Protein AF-A0A954T7P9-F1 (afdb_monomer_lite)

Structure (mmCIF, N/CA/C/O backbone):
data_AF-A0A954T7P9-F1
#
_entry.id   AF-A0A954T7P9-F1
#
loop_
_atom_site.group_PDB
_atom_site.id
_atom_site.type_symbol
_atom_site.label_atom_id
_atom_site.label_alt_id
_atom_site.label_comp_id
_atom_site.label_asym_id
_atom_site.label_entity_id
_atom_site.label_seq_id
_atom_site.pdbx_PDB_ins_code
_atom_site.Cartn_x
_atom_site.Cartn_y
_atom_site.Cartn_z
_atom_site.occupancy
_atom_site.B_iso_or_equiv
_atom_site.auth_seq_id
_atom_site.auth_comp_id
_atom_site.auth_asym_id
_atom_site.auth_atom_id
_atom_site.pdbx_PDB_model_num
ATOM 1 N N . LEU A 1 1 ? 18.848 15.214 11.744 1.00 32.91 1 LEU A N 1
ATOM 2 C CA . LEU A 1 1 ? 17.758 14.962 12.709 1.00 32.91 1 LEU A CA 1
ATOM 3 C C . LEU A 1 1 ? 16.473 14.927 11.899 1.00 32.91 1 LEU A C 1
ATOM 5 O O . LEU A 1 1 ? 16.157 15.923 11.266 1.00 32.91 1 LEU A O 1
ATOM 9 N N . TRP A 1 2 ? 15.849 13.755 11.769 1.00 40.34 2 TRP A N 1
ATOM 10 C CA . TRP A 1 2 ? 14.540 13.625 11.122 1.00 40.34 2 TRP A CA 1
ATOM 11 C C . TRP A 1 2 ? 13.530 14.375 11.993 1.00 40.34 2 TRP A C 1
ATOM 13 O O . TRP A 1 2 ? 13.476 14.144 13.196 1.00 40.34 2 TRP A O 1
ATOM 23 N N . ASN A 1 3 ? 12.816 15.336 11.417 1.00 48.91 3 ASN A N 1
ATOM 24 C CA . ASN A 1 3 ? 12.198 16.444 12.150 1.00 48.91 3 ASN A CA 1
ATOM 25 C C . ASN A 1 3 ? 10.875 16.104 12.871 1.00 48.91 3 ASN A C 1
ATOM 27 O O . ASN A 1 3 ? 10.032 16.981 12.966 1.00 48.91 3 ASN A O 1
ATOM 31 N N . ASN A 1 4 ? 10.686 14.873 13.375 1.00 55.56 4 ASN A N 1
ATOM 32 C CA . ASN A 1 4 ? 9.497 14.451 14.146 1.00 55.56 4 ASN A CA 1
ATOM 33 C C . ASN A 1 4 ? 8.174 15.034 13.608 1.00 55.56 4 ASN A C 1
ATOM 35 O O . ASN A 1 4 ? 7.356 15.546 14.366 1.00 55.56 4 ASN A O 1
ATOM 39 N N . ASP A 1 5 ? 8.002 14.990 12.289 1.00 64.31 5 ASP A N 1
ATOM 40 C CA . ASP A 1 5 ? 6.870 15.598 11.601 1.00 64.31 5 ASP A CA 1
ATOM 41 C C . ASP A 1 5 ? 6.035 14.482 10.947 1.00 64.31 5 ASP A C 1
ATOM 43 O O . ASP A 1 5 ? 6.608 13.571 10.329 1.00 64.31 5 ASP A O 1
ATOM 47 N N . PRO A 1 6 ? 4.696 14.515 11.084 1.00 56.84 6 PRO A N 1
ATOM 48 C CA . PRO A 1 6 ? 3.811 13.476 10.563 1.00 56.84 6 PRO A CA 1
ATOM 49 C C . PRO A 1 6 ? 3.892 13.315 9.036 1.00 56.84 6 PRO A C 1
ATOM 51 O O . PRO A 1 6 ? 3.616 12.227 8.533 1.00 56.84 6 PRO A O 1
ATOM 54 N N . SER A 1 7 ? 4.350 14.327 8.290 1.00 60.06 7 SER A N 1
ATOM 55 C CA . SER A 1 7 ? 4.608 14.241 6.842 1.00 60.06 7 SER A CA 1
ATOM 56 C C . SER A 1 7 ? 5.691 13.225 6.463 1.00 60.06 7 SER A C 1
ATOM 58 O O . SER A 1 7 ? 5.780 12.817 5.302 1.00 60.06 7 SER A O 1
ATOM 60 N N . TYR A 1 8 ? 6.503 12.775 7.425 1.00 59.78 8 TYR A N 1
ATOM 61 C CA . TYR A 1 8 ? 7.492 11.719 7.210 1.00 59.78 8 TYR A CA 1
ATOM 62 C C . TYR A 1 8 ? 6.948 10.305 7.445 1.00 59.78 8 TYR A C 1
ATOM 64 O O . TYR A 1 8 ? 7.696 9.351 7.227 1.00 59.78 8 TYR A O 1
ATOM 72 N N . CYS A 1 9 ? 5.680 10.141 7.839 1.00 55.53 9 CYS A N 1
ATOM 73 C CA . CYS A 1 9 ? 5.059 8.823 7.944 1.00 55.53 9 CYS A CA 1
ATOM 74 C C . CYS A 1 9 ? 4.892 8.206 6.549 1.00 55.53 9 CYS A C 1
ATOM 76 O O . CYS A 1 9 ? 4.244 8.779 5.674 1.00 55.53 9 CYS A O 1
ATOM 78 N N . ARG A 1 10 ? 5.490 7.033 6.324 1.00 60.03 10 ARG A N 1
ATOM 79 C CA . ARG A 1 10 ? 5.444 6.307 5.044 1.00 60.03 10 ARG A CA 1
ATOM 80 C C . ARG A 1 10 ? 5.078 4.845 5.294 1.00 60.03 10 ARG A C 1
ATOM 82 O O . ARG A 1 10 ? 5.488 4.274 6.298 1.00 60.03 10 ARG A O 1
ATOM 89 N N . SER A 1 11 ? 4.350 4.205 4.379 1.00 50.66 11 SER A N 1
ATOM 90 C CA . SER A 1 11 ? 4.061 2.755 4.456 1.00 50.66 11 SER A CA 1
ATOM 91 C C . SER A 1 11 ? 5.131 1.858 3.839 1.00 50.66 11 SER A C 1
ATOM 93 O O . SER A 1 11 ? 5.010 0.635 3.873 1.00 50.66 11 SER A O 1
ATOM 95 N N . SER A 1 12 ? 6.187 2.439 3.274 1.00 49.91 12 SER A N 1
ATOM 96 C CA . SER A 1 12 ? 7.271 1.690 2.651 1.00 49.91 12 SER A CA 1
ATOM 97 C C . SER A 1 12 ? 8.619 2.257 3.077 1.00 49.91 12 SER A C 1
ATOM 99 O O . SER A 1 12 ? 8.988 3.372 2.704 1.00 49.91 12 SER A O 1
ATOM 101 N N . GLY A 1 13 ? 9.363 1.469 3.845 1.00 48.38 13 GLY A N 1
ATOM 102 C CA . GLY A 1 13 ? 10.754 1.730 4.177 1.00 48.38 13 GLY A CA 1
ATOM 103 C C . GLY A 1 13 ? 11.468 0.404 4.373 1.00 48.38 13 GLY A C 1
ATOM 104 O O . GLY A 1 13 ? 11.056 -0.401 5.204 1.00 48.38 13 GLY A O 1
ATOM 105 N N . ARG A 1 14 ? 12.544 0.165 3.621 1.00 45.88 14 ARG A N 1
ATOM 106 C CA . ARG A 1 14 ? 13.432 -0.984 3.833 1.00 45.88 14 ARG A CA 1
ATOM 107 C C . ARG A 1 14 ? 14.417 -0.655 4.954 1.00 45.88 14 ARG A C 1
ATOM 109 O O . ARG A 1 14 ? 15.625 -0.687 4.769 1.00 45.88 14 ARG A O 1
ATOM 116 N N . ASN A 1 15 ? 13.901 -0.266 6.116 1.00 48.41 15 ASN A N 1
ATOM 117 C CA . ASN A 1 15 ? 14.750 -0.143 7.286 1.00 48.41 15 ASN A CA 1
ATOM 118 C C . ASN A 1 15 ? 14.902 -1.530 7.901 1.00 48.41 15 ASN A C 1
ATOM 120 O O . ASN A 1 15 ? 13.911 -2.211 8.156 1.00 48.41 15 ASN A O 1
ATOM 124 N N . ALA A 1 16 ? 16.144 -1.925 8.175 1.00 43.66 16 ALA A N 1
ATOM 125 C CA . ALA A 1 16 ? 16.463 -3.033 9.067 1.00 43.66 16 ALA A CA 1
ATOM 126 C C . ALA A 1 16 ? 16.122 -2.641 10.516 1.00 43.66 16 ALA A C 1
ATOM 128 O O . ALA A 1 16 ? 16.985 -2.622 11.390 1.00 43.66 16 ALA A O 1
ATOM 129 N N . VAL A 1 17 ? 14.877 -2.235 10.763 1.00 53.84 17 VAL A N 1
ATOM 130 C CA . VAL A 1 17 ? 14.365 -2.177 12.122 1.00 53.84 17 VAL A CA 1
ATOM 131 C C . VAL A 1 17 ? 13.985 -3.598 12.486 1.00 53.84 17 VAL A C 1
ATOM 133 O O . VAL A 1 17 ? 13.311 -4.284 11.718 1.00 53.84 17 VAL A O 1
ATOM 136 N N . ASP A 1 18 ? 14.468 -4.044 13.638 1.00 60.09 18 ASP A N 1
ATOM 137 C CA . ASP A 1 18 ? 14.022 -5.280 14.262 1.00 60.09 18 ASP A CA 1
ATOM 138 C C . ASP A 1 18 ? 12.488 -5.357 14.196 1.00 60.09 18 ASP A C 1
ATOM 140 O O . ASP A 1 18 ? 11.799 -4.384 14.498 1.00 60.09 18 ASP A O 1
ATOM 144 N N . THR A 1 19 ? 11.953 -6.511 13.798 1.00 61.97 19 THR A N 1
ATOM 145 C CA . THR A 1 19 ? 10.509 -6.788 13.744 1.00 61.97 19 THR A CA 1
ATOM 146 C C . THR A 1 19 ? 9.777 -6.511 15.066 1.00 61.97 19 THR A C 1
ATOM 148 O O . THR A 1 19 ? 8.556 -6.347 15.062 1.00 61.97 19 THR A O 1
ATOM 151 N N . ALA A 1 20 ? 10.512 -6.426 16.184 1.00 66.31 20 ALA A N 1
ATOM 152 C CA . ALA A 1 20 ? 10.013 -6.045 17.504 1.00 66.31 20 ALA A CA 1
ATOM 153 C C . ALA A 1 20 ? 10.073 -4.530 17.812 1.00 66.31 20 ALA A C 1
ATOM 155 O O . ALA A 1 20 ? 9.674 -4.106 18.898 1.00 66.31 20 ALA A O 1
ATOM 156 N N . SER A 1 21 ? 10.559 -3.693 16.893 1.00 68.12 21 SER A N 1
ATOM 157 C CA . SER A 1 21 ? 10.694 -2.247 17.098 1.00 68.12 21 SER A CA 1
ATOM 158 C C . SER A 1 21 ? 9.459 -1.477 16.639 1.00 68.12 21 SER A C 1
ATOM 160 O O . SER A 1 21 ? 8.982 -1.639 15.518 1.00 68.12 21 SER A O 1
ATOM 162 N N . ARG A 1 22 ? 8.982 -0.559 17.488 1.00 73.56 22 ARG A N 1
ATOM 163 C CA . ARG A 1 22 ? 7.975 0.444 17.116 1.00 73.56 22 ARG A CA 1
ATOM 164 C C . ARG A 1 22 ? 8.671 1.692 16.598 1.00 73.56 22 ARG A C 1
ATOM 166 O O . ARG A 1 22 ? 9.407 2.339 17.340 1.00 73.56 22 ARG A O 1
ATOM 173 N N . THR A 1 23 ? 8.419 2.048 15.344 1.00 73.12 23 THR A N 1
ATOM 174 C CA . THR A 1 23 ? 8.931 3.293 14.757 1.00 73.12 23 THR A CA 1
ATOM 175 C C . THR A 1 23 ? 7.806 4.262 14.470 1.00 73.12 23 THR A C 1
ATOM 177 O O . THR A 1 23 ? 6.789 3.866 13.906 1.00 73.12 23 THR A O 1
ATOM 180 N N . ILE A 1 24 ? 8.041 5.540 14.755 1.00 76.25 24 ILE A N 1
ATOM 181 C CA . ILE A 1 24 ? 7.020 6.586 14.623 1.00 76.25 24 ILE A CA 1
ATOM 182 C C . ILE A 1 24 ? 6.859 7.142 13.199 1.00 76.25 24 ILE A C 1
ATOM 184 O O . ILE A 1 24 ? 6.188 8.143 12.987 1.00 76.25 24 ILE A O 1
ATOM 188 N N . TYR A 1 25 ? 7.528 6.526 12.221 1.00 72.56 25 TYR A N 1
ATOM 189 C CA . TYR A 1 25 ? 7.573 6.988 10.828 1.00 72.56 25 TYR A CA 1
ATOM 190 C C . TYR A 1 25 ? 7.099 5.917 9.836 1.00 72.56 25 TYR A C 1
ATOM 192 O O . TYR A 1 25 ? 7.095 6.162 8.630 1.00 72.56 25 TYR A O 1
ATOM 200 N N . ILE A 1 26 ? 6.755 4.718 10.321 1.00 74.62 26 ILE A N 1
ATOM 201 C CA . ILE A 1 26 ? 6.324 3.600 9.478 1.00 74.62 26 ILE A CA 1
ATOM 202 C C . ILE A 1 26 ? 4.874 3.276 9.810 1.00 74.62 26 ILE A C 1
ATOM 204 O O . ILE A 1 26 ? 4.559 2.929 10.949 1.00 74.62 26 ILE A O 1
ATOM 208 N N . GLY A 1 27 ? 4.018 3.392 8.799 1.00 82.25 27 GLY A N 1
ATOM 209 C CA . GLY A 1 27 ? 2.639 2.920 8.847 1.00 82.25 27 GLY A CA 1
ATOM 210 C C . GLY A 1 27 ? 2.451 1.613 8.087 1.00 82.25 27 GLY A C 1
ATOM 211 O O . GLY A 1 27 ? 3.400 1.040 7.553 1.00 82.25 27 GLY A O 1
ATOM 212 N N . ILE A 1 28 ? 1.206 1.147 8.009 1.00 89.31 28 ILE A N 1
ATOM 213 C CA . ILE A 1 28 ? 0.859 -0.100 7.318 1.00 89.31 28 ILE A CA 1
ATOM 214 C C . ILE A 1 28 ? -0.109 0.155 6.162 1.00 89.31 28 ILE A C 1
ATOM 216 O O . ILE A 1 28 ? -0.920 1.082 6.193 1.00 89.31 28 ILE A O 1
ATOM 220 N N . ARG A 1 29 ? -0.036 -0.693 5.136 1.00 91.12 29 ARG A N 1
ATOM 221 C CA . ARG A 1 29 ? -0.975 -0.724 4.011 1.00 91.12 29 ARG A CA 1
ATOM 222 C C . ARG A 1 29 ? -1.386 -2.170 3.766 1.00 91.12 29 ARG A C 1
ATOM 224 O O . ARG A 1 29 ? -0.545 -3.063 3.785 1.00 91.12 29 ARG A O 1
ATOM 231 N N . VAL A 1 30 ? -2.681 -2.394 3.573 1.00 92.19 30 VAL A N 1
ATOM 232 C CA . VAL A 1 30 ? -3.248 -3.743 3.470 1.00 92.19 30 VAL A CA 1
ATOM 233 C C . VAL A 1 30 ? -3.306 -4.188 2.017 1.00 92.19 30 VAL A C 1
ATOM 235 O O . VAL A 1 30 ? -3.656 -3.405 1.133 1.00 92.19 30 VAL A O 1
ATOM 238 N N . VAL A 1 31 ? -2.995 -5.462 1.796 1.00 93.12 31 VAL A N 1
ATOM 239 C CA . VAL A 1 31 ? -3.241 -6.169 0.542 1.00 93.12 31 VAL A CA 1
ATOM 240 C C . VAL A 1 31 ? -4.320 -7.217 0.793 1.00 93.12 31 VAL A C 1
ATOM 242 O O . VAL A 1 31 ? -4.246 -7.942 1.781 1.00 93.12 31 VAL A O 1
ATOM 245 N N . LEU A 1 32 ? -5.309 -7.291 -0.094 1.00 91.75 32 LEU A N 1
ATOM 246 C CA . LEU A 1 32 ? -6.319 -8.343 -0.124 1.00 91.75 32 LEU A CA 1
ATOM 247 C C . LEU A 1 32 ? -6.128 -9.191 -1.377 1.00 91.75 32 LEU A C 1
ATOM 249 O O . LEU A 1 32 ? -5.852 -8.676 -2.465 1.00 91.75 32 LEU A O 1
ATOM 253 N N . GLU A 1 33 ? -6.327 -10.495 -1.237 1.00 91.25 33 GLU A N 1
ATOM 254 C CA . GLU A 1 33 ? -6.449 -11.370 -2.394 1.00 91.25 33 GLU A CA 1
ATOM 255 C C . GLU A 1 33 ? -7.745 -11.067 -3.149 1.00 91.25 33 GLU A C 1
ATOM 257 O O . GLU A 1 33 ? -8.784 -10.763 -2.558 1.00 91.25 33 GLU A O 1
ATOM 262 N N . THR A 1 34 ? -7.701 -11.183 -4.475 1.00 87.44 34 THR A N 1
ATOM 263 C CA . THR A 1 34 ? -8.886 -10.959 -5.315 1.00 87.44 34 THR A CA 1
ATOM 264 C C . THR A 1 34 ? -10.033 -11.912 -4.955 1.00 87.44 34 THR A C 1
ATOM 266 O O . THR A 1 34 ? -11.196 -11.520 -5.021 1.00 87.44 34 THR A O 1
ATOM 269 N N . GLU A 1 35 ? -9.731 -13.140 -4.527 1.00 85.94 35 GLU A N 1
ATOM 270 C CA . GLU A 1 35 ? -10.751 -14.114 -4.120 1.00 85.94 35 GLU A CA 1
ATOM 271 C C . GLU A 1 35 ? -11.488 -13.698 -2.839 1.00 85.94 35 GLU A C 1
ATOM 273 O O . GLU A 1 35 ? -12.706 -13.842 -2.782 1.00 85.94 35 GLU A O 1
ATOM 278 N N . ALA A 1 36 ? -10.802 -13.077 -1.871 1.00 84.00 36 ALA A N 1
ATOM 279 C CA . ALA A 1 36 ? -11.448 -12.530 -0.674 1.00 84.00 36 ALA A CA 1
ATOM 280 C C . ALA A 1 36 ? -12.452 -11.418 -1.030 1.00 84.00 36 ALA A C 1
ATOM 282 O O . ALA A 1 36 ? -13.536 -11.329 -0.454 1.00 84.00 36 ALA A O 1
ATOM 283 N N . VAL A 1 37 ? -12.134 -10.596 -2.039 1.00 84.00 37 VAL A N 1
ATOM 284 C CA . VAL A 1 37 ? -13.068 -9.581 -2.555 1.00 84.00 37 VAL A CA 1
ATOM 285 C C . VAL A 1 37 ? -14.262 -10.234 -3.255 1.00 84.00 37 VAL A C 1
ATOM 287 O O . VAL A 1 37 ? -15.398 -9.823 -3.028 1.00 84.00 37 VAL A O 1
ATOM 290 N N . LYS A 1 38 ? -14.051 -11.280 -4.061 1.00 85.69 38 LYS A N 1
ATOM 291 C CA . LYS A 1 38 ? -15.155 -12.018 -4.705 1.00 85.69 38 LYS A CA 1
ATOM 292 C C . LYS A 1 38 ? -16.091 -12.668 -3.690 1.00 85.69 38 LYS A C 1
ATOM 294 O O . LYS A 1 38 ? -17.310 -12.579 -3.849 1.00 85.69 38 LYS A O 1
ATOM 299 N N . GLU A 1 39 ? -15.533 -13.279 -2.645 1.00 85.56 39 GLU A N 1
ATOM 300 C CA . GLU A 1 39 ? -16.295 -13.876 -1.548 1.00 85.56 39 GLU A CA 1
ATOM 301 C C . GLU A 1 39 ? -17.133 -12.821 -0.818 1.00 85.56 39 GLU A C 1
ATOM 303 O O . GLU A 1 39 ? -18.344 -12.999 -0.659 1.00 85.56 39 GLU A O 1
ATOM 308 N N . ALA A 1 40 ? -16.533 -11.677 -0.474 1.00 80.31 40 ALA A N 1
ATOM 309 C CA . ALA A 1 40 ? -17.240 -10.565 0.159 1.00 80.31 40 ALA A CA 1
ATOM 310 C C . ALA A 1 40 ? -18.386 -10.016 -0.712 1.00 80.31 40 ALA A C 1
ATOM 312 O O . ALA A 1 40 ? -19.441 -9.634 -0.201 1.00 80.31 40 ALA A O 1
ATOM 313 N N . LEU A 1 41 ? -18.217 -10.026 -2.038 1.00 82.56 41 LEU A N 1
ATOM 314 C CA . LEU A 1 41 ? -19.246 -9.623 -2.997 1.00 82.56 41 LEU A CA 1
ATOM 315 C C . LEU A 1 41 ? -20.296 -10.717 -3.268 1.00 82.56 41 LEU A C 1
ATOM 317 O O . LEU A 1 41 ? -21.236 -10.474 -4.027 1.00 82.56 41 LEU A O 1
ATOM 321 N N . LYS A 1 42 ? -20.169 -11.906 -2.656 1.00 78.44 42 LYS A N 1
ATOM 322 C CA . LYS A 1 42 ? -20.997 -13.100 -2.922 1.00 78.44 42 LYS A CA 1
ATOM 323 C C . LYS A 1 42 ? -21.038 -13.472 -4.410 1.00 78.44 42 LYS A C 1
ATOM 325 O O . LYS A 1 42 ? -22.046 -13.978 -4.907 1.00 78.44 42 LYS A O 1
ATOM 330 N N . GLN A 1 43 ? -19.964 -13.179 -5.136 1.00 63.22 43 GLN A N 1
ATOM 331 C CA . GLN A 1 43 ? -19.855 -13.460 -6.562 1.00 63.22 43 GLN A CA 1
ATOM 332 C C . GLN A 1 43 ? -19.340 -14.887 -6.787 1.00 63.22 43 GLN A C 1
ATOM 334 O O . GLN A 1 43 ? -18.646 -15.457 -5.947 1.00 63.22 43 GLN A O 1
ATOM 339 N N . GLN A 1 44 ? -19.719 -15.497 -7.914 1.00 51.00 44 GLN A N 1
ATOM 340 C CA . GLN A 1 44 ? -19.314 -16.867 -8.231 1.00 51.00 44 GLN A CA 1
ATOM 341 C C . GLN A 1 44 ? -17.807 -16.962 -8.496 1.00 51.00 44 GLN A C 1
ATOM 343 O O . GLN A 1 44 ? -17.197 -16.057 -9.066 1.00 51.00 44 GLN A O 1
ATOM 348 N N . LYS A 1 45 ? -17.240 -18.107 -8.099 1.00 46.84 45 LYS A N 1
ATOM 349 C CA . LYS A 1 45 ? -15.855 -18.518 -8.347 1.00 46.84 45 LYS A CA 1
ATOM 350 C C . LYS A 1 45 ? -15.498 -18.314 -9.830 1.00 46.84 45 LYS A C 1
ATOM 352 O O . LYS A 1 45 ? -16.277 -18.749 -10.682 1.00 46.84 45 LYS A O 1
ATOM 357 N N . PRO A 1 46 ? -14.355 -17.685 -10.162 1.00 52.31 46 PRO A N 1
ATOM 358 C CA . PRO A 1 46 ? -13.934 -17.554 -11.552 1.00 52.31 46 PRO A CA 1
ATOM 359 C C . PRO A 1 46 ? -13.775 -18.945 -12.192 1.00 52.31 46 PRO A C 1
ATOM 361 O O . PRO A 1 46 ? -13.459 -19.912 -11.485 1.00 52.31 46 PRO A O 1
ATOM 364 N N . PRO A 1 47 ? -13.989 -19.068 -13.513 1.00 48.28 47 PRO A N 1
ATOM 365 C CA . PRO A 1 47 ? -13.750 -20.322 -14.214 1.00 48.28 47 PRO A CA 1
ATOM 366 C C . PRO A 1 47 ? -12.310 -20.793 -13.973 1.00 48.28 47 PRO A C 1
ATOM 368 O O . PRO A 1 47 ? -11.378 -19.989 -13.908 1.00 48.28 47 PRO A O 1
ATOM 371 N N . ALA A 1 48 ? -12.146 -22.105 -13.786 1.00 47.91 48 ALA A N 1
ATOM 372 C CA . ALA A 1 48 ? -10.834 -22.722 -13.626 1.00 47.91 48 ALA A CA 1
ATOM 373 C C . ALA A 1 48 ? -9.947 -22.396 -14.844 1.00 47.91 48 ALA A C 1
ATOM 375 O O . ALA A 1 48 ? -10.472 -22.351 -15.959 1.00 47.91 48 ALA A O 1
ATOM 376 N N . PRO A 1 49 ? -8.633 -22.172 -14.659 1.00 51.75 49 PRO A N 1
ATOM 377 C CA . PRO A 1 49 ? -7.750 -21.867 -15.775 1.00 51.75 49 PRO A CA 1
ATOM 378 C C . PRO A 1 49 ? -7.739 -23.029 -16.778 1.00 51.75 49 PRO A C 1
ATOM 380 O O . PRO A 1 49 ? -7.444 -24.170 -16.419 1.00 51.75 49 PRO A O 1
ATOM 383 N N . ASP A 1 50 ? -8.091 -22.719 -18.027 1.00 51.56 50 ASP A N 1
ATOM 384 C CA . ASP A 1 50 ? -7.979 -23.625 -19.169 1.00 51.56 50 ASP A CA 1
ATOM 385 C 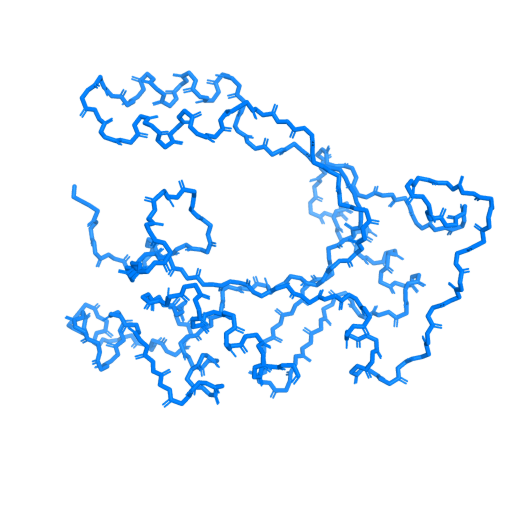C . ASP A 1 50 ? -6.499 -23.779 -19.566 1.00 51.56 50 ASP A C 1
ATOM 387 O O . ASP A 1 50 ? -5.717 -22.827 -19.559 1.00 51.56 50 ASP A O 1
ATOM 391 N N . ILE A 1 51 ? -6.110 -25.008 -19.891 1.00 47.62 51 ILE A N 1
ATOM 392 C CA . ILE A 1 51 ? -4.733 -25.516 -19.998 1.00 47.62 51 ILE A CA 1
ATOM 393 C C . ILE A 1 51 ? -4.029 -25.173 -21.319 1.00 47.62 51 ILE A C 1
ATOM 395 O O . ILE A 1 51 ? -2.925 -25.650 -21.575 1.00 47.62 51 ILE A O 1
ATOM 399 N N . ASN A 1 52 ? -4.592 -24.268 -22.118 1.00 54.03 52 ASN A N 1
ATOM 400 C CA . ASN A 1 52 ? -3.830 -23.549 -23.139 1.00 54.03 52 ASN A CA 1
ATOM 401 C C . ASN A 1 52 ? -3.236 -22.282 -22.509 1.00 54.03 52 ASN A C 1
ATOM 403 O O . ASN A 1 52 ? -3.738 -21.173 -22.680 1.00 54.03 52 ASN A O 1
ATOM 407 N N . SER A 1 53 ? -2.182 -22.481 -21.713 1.00 53.69 53 SER A N 1
ATOM 408 C CA . SER A 1 53 ? -1.554 -21.437 -20.903 1.00 53.69 53 SER A CA 1
ATOM 409 C C . SER A 1 53 ? -0.982 -20.306 -21.761 1.00 53.69 53 SER A C 1
ATOM 411 O O . SER A 1 53 ? -0.115 -20.544 -22.606 1.00 53.69 53 SER A O 1
ATOM 413 N N . SER A 1 54 ? -1.399 -19.074 -21.479 1.00 72.94 54 SER A N 1
ATOM 414 C CA . SER A 1 54 ? -0.678 -17.860 -21.865 1.00 72.94 54 SER A CA 1
ATOM 415 C C . SER A 1 54 ? 0.102 -17.308 -20.654 1.00 72.94 54 SER A C 1
ATOM 417 O O . SER A 1 54 ? 0.417 -18.064 -19.730 1.00 72.94 54 SER A O 1
ATOM 419 N N . TRP A 1 55 ? 0.492 -16.027 -20.676 1.00 78.44 55 TRP A N 1
ATOM 420 C CA . TRP A 1 55 ? 1.394 -15.368 -19.715 1.00 78.44 55 TRP A CA 1
ATOM 421 C C . TRP A 1 55 ? 1.167 -15.832 -18.254 1.00 78.44 55 TRP A C 1
ATOM 423 O O . TRP A 1 55 ? 0.107 -15.623 -17.671 1.00 78.44 55 TRP A O 1
ATOM 433 N N . HIS A 1 56 ? 2.162 -16.527 -17.685 1.00 82.50 56 HIS A N 1
ATOM 434 C CA . HIS A 1 56 ? 2.177 -17.084 -16.319 1.00 82.50 56 HIS A CA 1
ATOM 435 C C . HIS A 1 56 ? 0.942 -17.903 -15.876 1.00 82.50 56 HIS A C 1
ATOM 437 O O . HIS A 1 56 ? 0.594 -17.907 -14.697 1.00 82.50 56 HIS A O 1
ATOM 443 N N . GLY A 1 57 ? 0.319 -18.653 -16.793 1.00 80.88 57 GLY A N 1
ATOM 444 C CA . GLY A 1 57 ? -0.776 -19.578 -16.469 1.00 80.88 57 GLY A CA 1
ATOM 445 C C . GLY A 1 57 ? -2.176 -18.970 -16.567 1.00 80.88 57 GLY A C 1
ATOM 446 O O . GLY A 1 57 ? -3.148 -19.639 -16.221 1.00 80.88 57 GLY A O 1
ATOM 447 N N . TRP A 1 58 ? -2.296 -17.734 -17.062 1.00 84.81 58 TRP A N 1
ATOM 448 C CA . TRP A 1 58 ? -3.590 -17.146 -17.405 1.00 84.81 58 TRP A CA 1
ATOM 449 C C . TRP A 1 58 ? -4.147 -17.718 -18.721 1.00 84.81 58 TRP A C 1
ATOM 451 O O . TRP A 1 58 ? -3.369 -17.977 -19.650 1.00 84.81 58 TRP A O 1
ATOM 461 N N . PRO A 1 59 ? -5.481 -17.887 -18.836 1.00 86.31 59 PRO A N 1
ATOM 462 C CA . PRO A 1 59 ? -6.139 -18.250 -20.090 1.00 86.31 59 PRO A CA 1
ATOM 463 C C . PRO A 1 59 ? -5.789 -17.293 -21.235 1.00 86.31 59 PRO A C 1
ATOM 465 O O . PRO A 1 59 ? -5.499 -16.121 -21.008 1.00 86.31 59 PRO A O 1
ATOM 468 N N . ALA A 1 60 ? -5.810 -17.783 -22.475 1.00 83.75 60 ALA A N 1
ATOM 469 C CA . ALA A 1 60 ? -5.444 -16.987 -23.651 1.00 83.75 60 ALA A CA 1
ATOM 470 C C . ALA A 1 60 ? -6.400 -15.811 -23.940 1.00 83.75 60 ALA A C 1
ATOM 472 O O . ALA A 1 60 ? -6.021 -14.876 -24.641 1.00 83.75 60 ALA A O 1
ATOM 473 N N . ASP A 1 61 ? -7.626 -15.855 -23.416 1.00 86.62 61 ASP A N 1
ATOM 474 C CA . ASP A 1 61 ? -8.626 -14.787 -23.493 1.00 86.62 61 ASP A CA 1
ATOM 475 C C . ASP A 1 61 ? -8.531 -13.777 -22.334 1.00 86.62 61 ASP A C 1
ATOM 477 O O . ASP A 1 61 ? -9.302 -12.813 -22.295 1.00 86.62 61 ASP A O 1
ATOM 481 N N . ALA A 1 62 ? -7.580 -13.956 -21.409 1.00 89.38 62 ALA A N 1
ATOM 482 C CA . ALA A 1 62 ? -7.329 -12.998 -20.343 1.00 89.38 62 ALA A CA 1
ATOM 483 C C . ALA A 1 62 ? -6.808 -11.655 -20.901 1.00 89.38 62 ALA A C 1
ATOM 485 O O . ALA A 1 62 ? -6.118 -11.618 -21.926 1.00 89.38 62 ALA A O 1
ATOM 486 N N . PRO A 1 63 ? -7.089 -10.526 -20.222 1.00 94.19 63 PRO A N 1
ATOM 487 C CA . PRO A 1 63 ? -6.522 -9.238 -20.594 1.00 94.19 63 PRO A CA 1
ATOM 488 C C . PRO A 1 63 ? -4.985 -9.250 -20.556 1.00 94.19 63 PRO A C 1
ATOM 490 O O . PRO A 1 63 ? -4.388 -10.002 -19.784 1.00 94.19 63 PRO A O 1
ATOM 493 N N . PRO A 1 64 ? -4.313 -8.382 -21.331 1.00 93.06 64 PRO A N 1
ATOM 494 C CA . PRO A 1 64 ? -2.859 -8.302 -21.299 1.00 93.06 64 PRO A CA 1
ATOM 495 C C . PRO A 1 64 ? -2.342 -7.901 -19.902 1.00 93.06 64 PRO A C 1
ATOM 497 O O . PRO A 1 64 ? -2.968 -7.066 -19.226 1.00 93.06 64 PRO A O 1
ATOM 500 N N . PRO A 1 65 ? -1.189 -8.449 -19.471 1.00 94.56 65 PRO A N 1
ATOM 501 C CA . PRO A 1 65 ? -0.557 -8.068 -18.213 1.00 94.56 65 PRO A CA 1
ATOM 502 C C . PRO A 1 65 ? -0.147 -6.591 -18.227 1.00 94.56 65 PRO A C 1
ATOM 504 O O . PRO A 1 65 ? 0.203 -6.032 -19.270 1.00 94.56 65 PRO A O 1
ATOM 507 N N . ALA A 1 66 ? -0.166 -5.956 -17.058 1.00 96.19 66 ALA A N 1
ATOM 508 C CA . ALA A 1 66 ? 0.281 -4.579 -16.881 1.00 96.19 66 ALA A CA 1
ATOM 509 C C . ALA A 1 66 ? 1.818 -4.516 -16.825 1.00 96.19 66 ALA A C 1
ATOM 511 O O . ALA A 1 66 ? 2.419 -4.618 -15.757 1.00 96.19 66 ALA A O 1
ATOM 512 N N . ILE A 1 67 ? 2.470 -4.379 -17.980 1.00 96.25 67 ILE A N 1
ATOM 513 C CA . ILE A 1 67 ? 3.935 -4.286 -18.081 1.00 96.25 67 ILE A CA 1
ATOM 514 C C . ILE A 1 67 ? 4.352 -2.810 -18.030 1.00 96.25 67 ILE A C 1
ATOM 516 O O . ILE A 1 67 ? 4.117 -2.061 -18.977 1.00 96.25 67 ILE A O 1
ATOM 520 N N . ALA A 1 68 ? 4.958 -2.389 -16.920 1.00 95.19 68 ALA A N 1
AT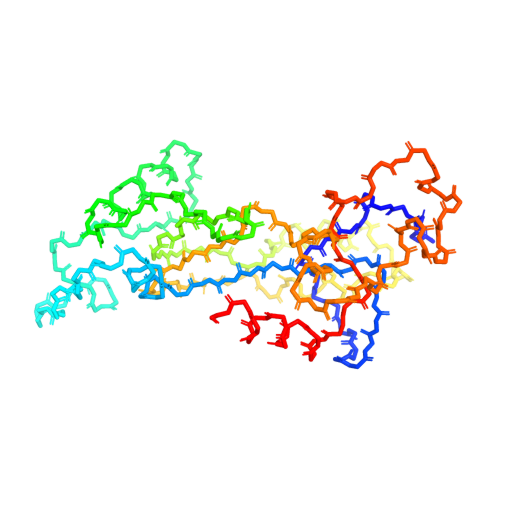OM 521 C CA . ALA A 1 68 ? 5.483 -1.039 -16.727 1.00 95.19 68 ALA A CA 1
ATOM 522 C C . ALA A 1 68 ? 6.783 -0.812 -17.536 1.00 95.19 68 ALA A C 1
ATOM 524 O O . ALA A 1 68 ? 7.551 -1.757 -17.730 1.00 95.19 68 ALA A O 1
ATOM 525 N N . PRO A 1 69 ? 7.084 0.428 -17.975 1.00 95.69 69 PRO A N 1
ATOM 526 C CA . PRO A 1 69 ? 6.425 1.684 -17.609 1.00 95.69 69 PRO A CA 1
ATOM 527 C C . PRO A 1 69 ? 5.164 1.991 -18.428 1.00 95.69 69 PRO A C 1
ATOM 529 O O . PRO A 1 69 ? 5.102 1.760 -19.632 1.00 95.69 69 PRO A O 1
ATOM 532 N N . PHE A 1 70 ? 4.178 2.596 -17.768 1.00 96.38 70 PHE A N 1
ATOM 533 C CA . PHE A 1 70 ? 2.964 3.115 -18.389 1.00 96.38 70 PHE A CA 1
ATOM 534 C C . PHE A 1 70 ? 2.457 4.353 -17.636 1.00 96.38 70 PHE A C 1
ATOM 536 O O . PHE A 1 70 ? 2.806 4.580 -16.478 1.00 96.38 70 PHE A O 1
ATOM 543 N N . ASN A 1 71 ? 1.639 5.174 -18.291 1.00 97.38 71 ASN A N 1
ATOM 544 C CA . ASN A 1 71 ? 1.033 6.361 -17.684 1.00 97.38 71 ASN A CA 1
ATOM 545 C C . ASN A 1 71 ? -0.282 6.036 -16.941 1.00 97.38 71 ASN A C 1
ATOM 547 O O . ASN A 1 71 ? -0.791 4.918 -16.997 1.00 97.38 71 ASN A O 1
ATOM 551 N N . ALA A 1 72 ? -0.870 7.033 -16.270 1.00 95.25 72 ALA A N 1
ATOM 552 C CA . ALA A 1 72 ? -2.106 6.860 -15.499 1.00 95.25 72 ALA A CA 1
ATOM 553 C C . ALA A 1 72 ? -3.306 6.367 -16.336 1.00 95.25 72 ALA A C 1
ATOM 555 O O . ALA A 1 72 ? -4.105 5.571 -15.848 1.00 95.25 72 ALA A O 1
ATOM 556 N N . ALA A 1 73 ? -3.427 6.787 -17.601 1.00 97.38 73 ALA A N 1
ATOM 557 C CA . ALA A 1 73 ? -4.515 6.346 -18.478 1.00 97.38 73 ALA A CA 1
ATOM 558 C C . ALA A 1 73 ? -4.358 4.871 -18.890 1.00 97.38 73 ALA A C 1
ATOM 560 O O . ALA A 1 73 ? -5.328 4.112 -18.902 1.00 97.38 73 ALA A O 1
ATOM 561 N N . GLN A 1 74 ? -3.127 4.442 -19.173 1.00 97.94 74 GLN A N 1
ATOM 562 C CA . GLN A 1 74 ? -2.802 3.037 -19.426 1.00 97.94 74 GLN A CA 1
ATOM 563 C C . GLN A 1 74 ? -3.018 2.181 -18.168 1.00 97.94 74 GLN A C 1
ATOM 565 O O . GLN A 1 74 ? -3.603 1.105 -18.262 1.00 97.94 74 GLN A O 1
ATOM 570 N N . ALA A 1 75 ? -2.636 2.682 -16.987 1.00 96.62 75 ALA A N 1
ATOM 571 C CA . ALA A 1 75 ? -2.896 2.017 -15.709 1.00 96.62 75 ALA A CA 1
ATOM 572 C C . ALA A 1 75 ? -4.399 1.776 -15.493 1.00 96.62 75 ALA A C 1
ATOM 574 O O . ALA A 1 75 ? -4.808 0.656 -15.189 1.00 96.62 75 ALA A O 1
ATOM 575 N N . GLN A 1 76 ? -5.224 2.805 -15.719 1.00 97.19 76 GLN A N 1
ATOM 576 C CA . GLN A 1 76 ? -6.681 2.702 -15.620 1.00 97.19 76 GLN A CA 1
ATOM 577 C C . GLN A 1 76 ? -7.243 1.707 -16.647 1.00 97.19 76 GLN A C 1
ATOM 579 O O . GLN A 1 76 ? -8.077 0.882 -16.296 1.00 97.19 76 GLN A O 1
ATOM 584 N N . THR A 1 77 ? -6.720 1.702 -17.877 1.00 98.06 77 THR A N 1
ATOM 585 C CA . THR A 1 77 ? -7.121 0.736 -18.916 1.00 98.06 77 THR A CA 1
ATOM 586 C C . THR A 1 77 ? -6.855 -0.711 -18.484 1.00 98.06 77 THR A C 1
ATOM 588 O O . THR A 1 77 ? -7.721 -1.570 -18.654 1.00 98.06 77 THR A O 1
ATOM 591 N N . HIS A 1 78 ? -5.690 -0.994 -17.887 1.00 97.81 78 HIS A N 1
ATOM 592 C CA . HIS A 1 78 ? -5.403 -2.323 -17.338 1.00 97.81 78 HIS A CA 1
ATOM 593 C C . HIS A 1 78 ? -6.337 -2.666 -16.173 1.00 97.81 78 HIS A C 1
ATOM 595 O O . HIS A 1 78 ? -6.863 -3.777 -16.130 1.00 97.81 78 HIS A O 1
ATOM 601 N N . GLN A 1 79 ? -6.577 -1.725 -15.254 1.00 98.00 79 GLN A N 1
ATOM 602 C CA . GLN A 1 79 ? -7.505 -1.926 -14.139 1.00 98.00 79 GLN A CA 1
ATOM 603 C C . GLN A 1 79 ? -8.916 -2.260 -14.628 1.00 98.00 79 GLN A C 1
ATOM 605 O O . GLN A 1 79 ? -9.485 -3.246 -14.170 1.00 98.00 79 GLN A O 1
ATOM 610 N N . ASP A 1 80 ? -9.451 -1.503 -15.586 1.00 97.94 80 ASP A N 1
ATOM 611 C CA . ASP A 1 80 ? -10.797 -1.702 -16.130 1.00 97.94 80 ASP A CA 1
ATOM 612 C C . ASP A 1 80 ? -10.930 -3.052 -16.843 1.00 97.94 80 ASP A C 1
ATOM 614 O O . ASP A 1 80 ? -11.910 -3.774 -16.643 1.00 97.94 80 ASP A O 1
ATOM 618 N N . ALA A 1 81 ? -9.935 -3.421 -17.657 1.00 96.75 81 ALA A N 1
ATOM 619 C CA . ALA A 1 81 ? -9.943 -4.682 -18.390 1.00 96.75 81 ALA A CA 1
ATOM 620 C C . ALA A 1 81 ? -9.906 -5.889 -17.440 1.00 96.75 81 ALA A C 1
ATOM 622 O O . ALA A 1 81 ? -10.712 -6.812 -17.582 1.00 96.75 81 ALA A O 1
ATOM 623 N N . TRP A 1 82 ? -9.016 -5.861 -16.444 1.00 96.38 82 TRP A N 1
ATOM 624 C CA . TRP A 1 82 ? -8.892 -6.933 -15.457 1.00 96.38 82 TRP A CA 1
ATOM 625 C C . TRP A 1 82 ? -10.086 -6.996 -14.507 1.00 96.38 82 TRP A C 1
ATOM 627 O O . TRP A 1 82 ? -10.594 -8.085 -14.261 1.00 96.38 82 TRP A O 1
ATOM 637 N N . ALA A 1 83 ? -10.598 -5.857 -14.038 1.00 95.94 83 ALA A N 1
ATOM 638 C CA . ALA A 1 83 ? -11.810 -5.792 -13.224 1.00 95.94 83 ALA A CA 1
ATOM 639 C C . ALA A 1 83 ? -13.008 -6.417 -13.955 1.00 95.94 83 ALA A C 1
ATOM 641 O O . ALA A 1 83 ? -13.676 -7.304 -13.420 1.00 95.94 83 ALA A O 1
ATOM 642 N N . LYS A 1 84 ? -13.219 -6.030 -15.221 1.00 94.50 84 LYS A N 1
ATOM 643 C CA . LYS A 1 84 ? -14.277 -6.586 -16.073 1.00 94.50 84 LYS A CA 1
ATOM 644 C C . LYS A 1 84 ? -14.127 -8.094 -16.271 1.00 94.50 84 LYS A C 1
ATOM 646 O O . LYS A 1 84 ? -15.117 -8.808 -16.150 1.00 94.50 84 LYS A O 1
ATOM 651 N N . TYR A 1 85 ? -12.920 -8.571 -16.579 1.00 92.25 85 TYR A N 1
ATOM 652 C CA . TYR A 1 85 ? -12.655 -9.997 -16.793 1.00 92.25 85 TYR A CA 1
ATOM 653 C C . TYR A 1 85 ? -12.881 -10.828 -15.521 1.00 92.25 85 TYR A C 1
ATOM 655 O O . TYR A 1 85 ? -13.465 -11.905 -15.571 1.00 92.25 85 TYR A O 1
ATOM 663 N N . LEU A 1 86 ? -12.461 -10.308 -14.367 1.00 91.19 86 LEU A N 1
ATOM 664 C CA . LEU A 1 86 ? -12.569 -10.985 -13.074 1.00 91.19 86 LEU A CA 1
ATOM 665 C C . LEU A 1 86 ? -13.961 -10.858 -12.430 1.00 91.19 86 LEU A C 1
ATOM 667 O O . LEU A 1 86 ? -14.220 -11.542 -11.441 1.00 91.19 86 LEU A O 1
ATOM 671 N N . GLY A 1 87 ? -14.831 -9.988 -12.953 1.00 91.25 87 GLY A N 1
ATOM 672 C CA . GLY A 1 87 ? -16.159 -9.708 -12.398 1.00 91.25 87 GLY A CA 1
ATOM 673 C C . GLY A 1 87 ? -16.159 -8.831 -11.140 1.00 91.25 87 GLY A C 1
ATOM 674 O O . GLY A 1 87 ? -17.190 -8.712 -10.485 1.00 91.25 87 GLY A O 1
ATOM 675 N N . VAL A 1 88 ? -15.033 -8.197 -10.809 1.00 93.56 88 VAL A N 1
ATOM 676 C CA . VAL A 1 88 ? -14.823 -7.425 -9.570 1.00 93.56 88 VAL A CA 1
ATOM 677 C C . VAL A 1 88 ? -14.749 -5.918 -9.859 1.00 93.56 88 VAL A C 1
ATOM 679 O O . VAL A 1 88 ? -14.460 -5.531 -10.991 1.00 93.56 88 VAL A O 1
ATOM 682 N N . PRO A 1 89 ? -15.001 -5.023 -8.886 1.00 95.88 89 PRO A N 1
ATOM 683 C CA . PRO A 1 89 ? -14.918 -3.582 -9.117 1.00 95.88 89 PRO A CA 1
ATOM 684 C C . PRO A 1 89 ? -13.468 -3.083 -9.089 1.00 95.88 89 PRO A C 1
ATOM 686 O O . PRO A 1 89 ? -12.666 -3.545 -8.289 1.00 95.88 89 PRO A O 1
ATOM 689 N N . VAL A 1 90 ? -13.115 -2.070 -9.882 1.00 97.19 90 VAL A N 1
ATOM 690 C CA . VAL A 1 90 ? -11.761 -1.474 -9.825 1.00 97.19 90 VAL A CA 1
ATOM 691 C C . VAL A 1 90 ? -11.418 -0.942 -8.426 1.00 97.19 90 VAL A C 1
ATOM 693 O O . VAL A 1 90 ? -10.271 -1.036 -7.986 1.00 97.19 90 VAL A O 1
ATOM 696 N N . GLU A 1 91 ? -12.416 -0.397 -7.727 1.00 97.56 91 GLU A N 1
ATOM 697 C CA . GLU A 1 91 ? -12.316 0.051 -6.342 1.00 97.56 91 GLU A CA 1
ATOM 698 C C . GLU A 1 91 ? -13.271 -0.757 -5.463 1.00 97.56 91 GLU A C 1
ATOM 700 O O . GLU A 1 91 ? -14.465 -0.845 -5.748 1.00 97.56 91 GLU A O 1
ATOM 705 N N . TYR A 1 92 ? -12.744 -1.331 -4.387 1.00 95.69 92 TYR A N 1
ATOM 706 C CA . TYR A 1 92 ? -13.514 -2.058 -3.387 1.00 95.69 92 TYR A CA 1
ATOM 707 C C . TYR A 1 92 ? -13.473 -1.306 -2.056 1.00 95.69 92 TYR A C 1
ATOM 709 O O . TYR A 1 92 ? -12.403 -0.895 -1.608 1.00 95.69 92 TYR A O 1
ATOM 717 N N . GLY A 1 93 ? -14.635 -1.119 -1.433 1.00 95.25 93 GLY A N 1
ATOM 718 C CA . GLY A 1 93 ? -14.767 -0.564 -0.089 1.00 95.25 93 GLY A CA 1
ATOM 719 C C . GLY A 1 93 ? -15.166 -1.658 0.896 1.00 95.25 93 GLY A C 1
ATOM 720 O O . GLY A 1 93 ? -16.130 -2.373 0.631 1.00 95.25 93 GLY A O 1
ATOM 721 N N . ASN A 1 94 ? -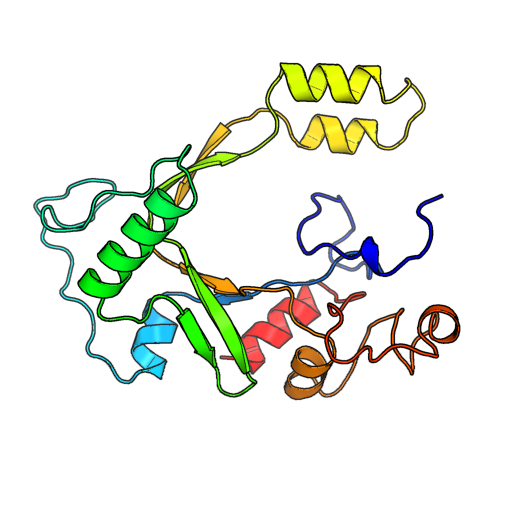14.461 -1.788 2.020 1.00 92.19 94 ASN A N 1
ATOM 722 C CA . ASN A 1 94 ? -14.872 -2.712 3.081 1.00 92.19 94 ASN A CA 1
ATOM 723 C C . ASN A 1 94 ? -15.830 -2.045 4.093 1.00 92.19 94 ASN A C 1
ATOM 725 O O . ASN A 1 94 ? -16.128 -0.852 4.013 1.00 92.19 94 ASN A O 1
ATOM 729 N N . SER A 1 95 ? -16.304 -2.820 5.071 1.00 90.38 95 SER A N 1
ATOM 730 C CA . SER A 1 95 ? -17.286 -2.389 6.080 1.00 90.38 95 SER A CA 1
ATOM 731 C C . SER A 1 95 ? -16.803 -1.282 7.026 1.00 90.38 95 SER A C 1
ATOM 733 O O . SER A 1 95 ? -17.634 -0.628 7.653 1.00 90.38 95 SER A O 1
ATOM 735 N N . ILE A 1 96 ? -15.491 -1.046 7.115 1.00 91.31 96 ILE A N 1
ATOM 736 C CA . ILE A 1 96 ? -14.893 0.018 7.937 1.00 91.31 96 ILE A CA 1
ATOM 737 C C . ILE A 1 96 ? -14.473 1.240 7.102 1.00 91.31 96 ILE A C 1
ATOM 739 O O . ILE A 1 96 ? -13.775 2.128 7.584 1.00 91.31 96 ILE A O 1
ATOM 743 N N . GLY A 1 97 ? -14.881 1.290 5.828 1.00 91.81 97 GLY A N 1
ATOM 744 C CA . GLY A 1 97 ? -14.633 2.426 4.941 1.00 91.81 97 GLY A CA 1
ATOM 745 C C . GLY A 1 97 ? -13.226 2.482 4.338 1.00 91.81 97 GLY A C 1
ATOM 746 O O . GLY A 1 97 ? -12.874 3.493 3.729 1.00 91.81 97 GLY A O 1
ATOM 747 N N . MET A 1 98 ? -12.418 1.422 4.461 1.00 95.38 98 MET A N 1
ATOM 748 C CA . MET A 1 98 ? -11.155 1.333 3.724 1.00 95.38 98 MET A CA 1
ATOM 749 C C . MET A 1 98 ? -11.430 1.137 2.238 1.00 95.38 98 MET A C 1
ATOM 751 O O . MET A 1 98 ? -12.255 0.306 1.857 1.00 95.38 98 MET A O 1
ATOM 755 N N . LYS A 1 99 ? -10.682 1.863 1.407 1.00 96.25 99 LYS A N 1
ATOM 756 C CA . LYS A 1 99 ? -10.725 1.745 -0.050 1.00 96.25 99 LYS A CA 1
ATOM 757 C C . LYS A 1 99 ? -9.531 0.959 -0.552 1.00 96.25 99 LYS A C 1
ATOM 759 O O . LYS A 1 99 ? -8.400 1.230 -0.155 1.00 96.25 99 LYS A O 1
ATOM 764 N N . PHE A 1 100 ? -9.781 0.050 -1.477 1.00 96.94 100 PHE A N 1
ATOM 765 C CA . PHE A 1 100 ? -8.772 -0.773 -2.118 1.00 96.94 100 PHE A CA 1
ATOM 766 C C . PHE A 1 100 ? -8.862 -0.629 -3.629 1.00 96.94 100 PHE A C 1
ATOM 768 O O . PHE A 1 100 ? -9.957 -0.569 -4.182 1.00 96.94 100 PHE A O 1
ATOM 775 N N . ARG A 1 101 ? -7.715 -0.615 -4.304 1.00 97.69 101 ARG A N 1
ATOM 776 C CA . ARG A 1 101 ? -7.616 -0.567 -5.763 1.00 97.69 101 ARG A CA 1
ATOM 777 C C . ARG A 1 101 ? -7.099 -1.893 -6.288 1.00 97.69 101 ARG A C 1
ATOM 779 O O . ARG A 1 101 ? -6.112 -2.414 -5.770 1.00 97.69 101 ARG A O 1
ATOM 786 N N . LEU A 1 102 ? -7.738 -2.397 -7.339 1.00 98.19 102 LEU A N 1
ATOM 787 C CA . LEU A 1 102 ? -7.252 -3.557 -8.070 1.00 98.19 102 LEU A CA 1
ATOM 788 C C . LEU A 1 102 ? -5.886 -3.236 -8.690 1.00 98.19 102 LEU A C 1
ATOM 790 O O . LEU A 1 102 ? -5.742 -2.265 -9.436 1.00 98.19 102 LEU A O 1
ATOM 794 N N . ILE A 1 103 ? -4.895 -4.064 -8.395 1.00 97.88 103 ILE A N 1
ATOM 795 C CA . ILE A 1 103 ? -3.585 -4.087 -9.033 1.00 97.88 103 ILE A CA 1
ATOM 796 C C . ILE A 1 103 ? -3.575 -5.300 -9.966 1.00 97.88 103 ILE A C 1
ATOM 798 O O . ILE A 1 103 ? -3.571 -6.436 -9.483 1.00 97.88 103 ILE A O 1
ATOM 802 N N . PRO A 1 104 ? -3.627 -5.080 -11.292 1.00 96.94 104 PRO A N 1
ATOM 803 C CA . PRO A 1 104 ? -3.575 -6.157 -12.268 1.00 96.94 104 PRO A CA 1
ATOM 804 C C . PRO A 1 104 ? -2.271 -6.950 -12.182 1.00 96.94 104 PRO A C 1
ATOM 806 O O . PRO A 1 104 ? -1.243 -6.382 -11.803 1.00 96.94 104 PRO A O 1
ATOM 809 N N . PRO A 1 105 ? -2.269 -8.226 -12.596 1.00 96.19 105 PRO A N 1
ATOM 810 C CA . PRO A 1 105 ? -1.025 -8.942 -12.779 1.00 96.19 105 PRO A CA 1
ATOM 811 C C . PRO A 1 105 ? -0.188 -8.272 -13.879 1.00 96.19 105 PRO A C 1
ATOM 813 O O . PRO A 1 105 ? -0.716 -7.679 -14.828 1.00 96.19 105 PRO A O 1
ATOM 816 N N . GLY A 1 106 ? 1.131 -8.323 -13.736 1.00 96.12 106 GLY A N 1
ATOM 817 C CA . GLY A 1 106 ? 2.023 -7.502 -14.538 1.00 96.12 106 GLY A CA 1
ATOM 818 C C . GLY A 1 106 ? 3.497 -7.642 -14.197 1.00 96.12 106 GLY A C 1
ATOM 819 O O . GLY A 1 106 ? 3.898 -8.494 -13.404 1.00 96.12 106 GLY A O 1
ATOM 820 N N . GLU A 1 107 ? 4.305 -6.776 -14.801 1.00 96.50 107 GLU A N 1
ATOM 821 C CA . GLU A 1 107 ? 5.754 -6.718 -14.597 1.00 96.50 107 GLU A CA 1
ATOM 822 C C . GLU A 1 107 ? 6.180 -5.276 -14.331 1.00 96.50 107 GLU A C 1
ATOM 824 O O . GLU A 1 107 ? 5.686 -4.346 -14.970 1.00 96.50 107 GLU A O 1
ATOM 829 N N . PHE A 1 108 ? 7.119 -5.080 -13.410 1.00 95.81 108 PHE A N 1
ATOM 830 C CA . PHE A 1 108 ? 7.739 -3.777 -13.179 1.00 95.81 108 PHE A CA 1
ATOM 831 C C . PHE A 1 108 ? 9.183 -3.927 -12.701 1.00 95.81 108 PHE A C 1
ATOM 833 O O . PHE A 1 108 ? 9.601 -4.997 -12.258 1.00 95.81 108 PHE A O 1
ATOM 840 N N . LEU A 1 109 ? 9.958 -2.850 -12.802 1.00 95.69 109 LEU A N 1
ATOM 841 C CA . LEU A 1 109 ? 11.302 -2.778 -12.235 1.00 95.69 109 LEU A CA 1
ATOM 842 C C . LEU A 1 109 ? 11.216 -2.264 -10.794 1.00 95.69 109 LEU A C 1
ATOM 844 O O . LEU A 1 109 ? 10.668 -1.191 -10.552 1.00 95.69 109 LEU A O 1
ATOM 848 N N . MET A 1 110 ? 11.743 -3.035 -9.844 1.00 93.88 110 MET A N 1
ATOM 849 C CA . MET A 1 110 ? 11.854 -2.662 -8.435 1.00 93.88 110 MET A CA 1
ATOM 850 C C . MET A 1 110 ? 13.295 -2.281 -8.109 1.00 93.88 110 MET A C 1
ATOM 852 O O . MET A 1 110 ? 14.226 -2.969 -8.527 1.00 93.88 110 MET A O 1
ATOM 856 N N . GLY A 1 111 ? 13.461 -1.224 -7.318 1.00 91.94 111 GLY A N 1
ATOM 857 C CA . GLY A 1 111 ? 14.760 -0.650 -6.980 1.00 91.94 111 GLY A CA 1
ATOM 858 C C . GLY A 1 111 ? 15.112 0.543 -7.864 1.00 91.94 111 GLY A C 1
ATOM 859 O O . GLY A 1 111 ? 14.434 0.827 -8.856 1.00 91.94 111 GLY A O 1
ATOM 860 N N . SER A 1 112 ? 16.175 1.238 -7.481 1.00 91.31 112 SER A N 1
ATOM 861 C CA . SER A 1 112 ? 16.611 2.480 -8.125 1.00 91.31 112 SER A CA 1
ATOM 862 C C . SER A 1 112 ? 17.638 2.196 -9.220 1.00 91.31 112 SER A C 1
ATOM 864 O O . SER A 1 112 ? 18.443 1.264 -9.100 1.00 91.31 112 SER A O 1
ATOM 866 N N . ALA A 1 113 ? 17.603 2.974 -10.305 1.00 93.38 113 ALA A N 1
ATOM 867 C CA . ALA A 1 113 ? 18.537 2.796 -11.412 1.00 93.38 113 ALA A CA 1
ATOM 868 C C . ALA A 1 113 ? 19.988 3.047 -10.945 1.00 93.38 113 ALA A C 1
ATOM 870 O O . ALA A 1 113 ? 20.202 3.856 -10.035 1.00 93.38 113 ALA A O 1
ATOM 871 N N . PRO A 1 114 ? 21.004 2.396 -11.544 1.00 93.94 114 PRO A N 1
ATOM 872 C CA . PRO A 1 114 ? 22.402 2.589 -11.150 1.00 93.94 114 PRO A CA 1
ATOM 873 C C . PRO A 1 114 ? 22.833 4.062 -11.123 1.00 93.94 114 PRO A C 1
ATOM 875 O O . PRO A 1 114 ? 23.528 4.486 -10.201 1.00 93.94 114 PRO A O 1
ATOM 878 N N . GLU A 1 115 ? 22.362 4.862 -12.080 1.00 94.00 115 GLU A N 1
ATOM 879 C CA . GLU A 1 115 ? 22.664 6.290 -12.179 1.00 94.00 115 GLU A CA 1
ATOM 880 C C . GLU A 1 115 ? 22.000 7.098 -11.050 1.00 94.00 115 GLU A C 1
ATOM 882 O O . GLU A 1 115 ? 22.581 8.058 -10.537 1.00 94.00 115 GLU A O 1
ATOM 887 N N . GLU A 1 116 ? 20.796 6.703 -10.623 1.00 92.19 116 GLU A N 1
ATOM 888 C CA . GLU A 1 116 ? 20.098 7.312 -9.485 1.00 92.19 116 GLU A CA 1
ATOM 889 C C . GLU A 1 116 ? 20.806 6.978 -8.170 1.00 92.19 116 GLU A C 1
ATOM 891 O O . GLU A 1 116 ? 21.013 7.865 -7.339 1.00 92.19 116 GLU A O 1
ATOM 896 N N . ILE A 1 117 ? 21.237 5.724 -8.006 1.00 92.56 117 ILE A N 1
ATOM 897 C CA . ILE A 1 117 ? 22.038 5.271 -6.863 1.00 92.56 117 ILE A CA 1
ATOM 898 C C . ILE A 1 117 ? 23.340 6.066 -6.783 1.00 92.56 117 ILE A C 1
ATOM 900 O O . ILE A 1 117 ? 23.647 6.629 -5.733 1.00 92.56 117 ILE A O 1
ATOM 904 N N . GLU A 1 118 ? 24.086 6.177 -7.884 1.00 92.19 118 GLU A N 1
ATOM 905 C CA . GLU A 1 118 ? 25.333 6.943 -7.924 1.00 92.19 118 GLU A CA 1
ATOM 906 C C . GLU A 1 118 ? 25.093 8.417 -7.566 1.00 92.19 118 GLU A C 1
ATOM 908 O O . GLU A 1 118 ? 25.793 8.985 -6.721 1.00 92.19 118 GLU A O 1
ATOM 913 N N . ALA A 1 119 ? 24.060 9.038 -8.143 1.00 92.00 119 ALA A N 1
ATOM 914 C CA . ALA A 1 119 ? 23.701 10.418 -7.839 1.00 92.00 119 ALA A CA 1
ATOM 915 C C . ALA A 1 119 ? 23.326 10.611 -6.358 1.00 92.00 119 ALA A C 1
ATOM 917 O O . ALA A 1 119 ? 23.723 11.609 -5.745 1.00 92.00 119 ALA A O 1
ATOM 918 N N . MET A 1 120 ? 22.593 9.666 -5.761 1.00 89.50 120 MET A N 1
ATOM 919 C CA . MET A 1 120 ? 22.232 9.690 -4.342 1.00 89.50 120 MET A CA 1
ATOM 920 C C . MET A 1 120 ? 23.450 9.493 -3.436 1.00 89.50 120 MET A C 1
ATOM 922 O O . MET A 1 120 ? 23.621 10.261 -2.489 1.00 89.50 120 MET A O 1
ATOM 926 N N . LEU A 1 121 ? 24.333 8.542 -3.749 1.00 90.44 121 LEU A N 1
ATOM 927 C CA . LEU A 1 121 ? 25.572 8.301 -3.006 1.00 90.44 121 LEU A CA 1
ATOM 928 C C . LEU A 1 121 ? 26.579 9.440 -3.144 1.00 90.44 121 LEU A C 1
ATOM 930 O O . LEU A 1 121 ? 27.381 9.636 -2.242 1.00 90.44 121 LEU A O 1
ATOM 934 N N . LYS A 1 122 ? 26.553 10.209 -4.235 1.00 90.00 122 LYS A N 1
ATOM 935 C CA . LYS A 1 122 ? 27.383 11.412 -4.378 1.00 90.00 122 LYS A CA 1
ATOM 936 C C . LYS A 1 122 ? 26.860 12.575 -3.535 1.00 90.00 122 LYS A C 1
ATOM 938 O O . LYS A 1 122 ? 27.641 13.349 -2.992 1.00 90.00 122 LYS A O 1
ATOM 943 N N . ARG A 1 123 ? 25.533 12.712 -3.432 1.00 87.50 123 ARG A N 1
ATOM 944 C CA . ARG A 1 123 ? 24.882 13.704 -2.555 1.00 87.50 123 ARG A CA 1
ATOM 945 C C . ARG A 1 123 ? 25.014 13.332 -1.077 1.00 87.50 123 ARG A C 1
ATOM 947 O O . ARG A 1 123 ? 25.068 14.213 -0.226 1.00 87.50 123 ARG A O 1
ATOM 954 N N . SER A 1 124 ? 25.034 12.036 -0.782 1.00 82.88 124 SER A N 1
ATOM 955 C CA . SER A 1 124 ? 25.213 11.474 0.552 1.00 82.88 124 SER A CA 1
ATOM 956 C C . SER A 1 124 ? 26.710 11.363 0.850 1.00 82.88 124 SER A C 1
ATOM 958 O O . SER A 1 124 ? 27.381 10.447 0.382 1.00 82.88 124 SER A O 1
ATOM 960 N N . GLY A 1 125 ? 27.261 12.329 1.590 1.00 80.31 125 GLY A N 1
ATOM 961 C CA . GLY A 1 125 ? 28.680 12.316 1.965 1.00 80.31 125 GLY A CA 1
ATOM 962 C C . GLY A 1 125 ? 29.102 11.010 2.656 1.00 80.31 125 GLY A C 1
ATOM 963 O O . GLY A 1 125 ? 28.268 10.258 3.151 1.00 80.31 125 GLY A O 1
ATOM 964 N N . GLU A 1 126 ? 30.405 10.733 2.721 1.00 79.75 126 GLU A N 1
ATOM 965 C CA . GLU A 1 126 ? 30.938 9.440 3.198 1.00 79.75 126 GLU A CA 1
ATOM 966 C C . GLU A 1 126 ? 30.482 9.046 4.613 1.00 79.75 126 GLU A C 1
ATOM 968 O O . GLU A 1 126 ? 30.322 7.866 4.905 1.00 79.75 126 GLU A O 1
ATOM 973 N N . GLN A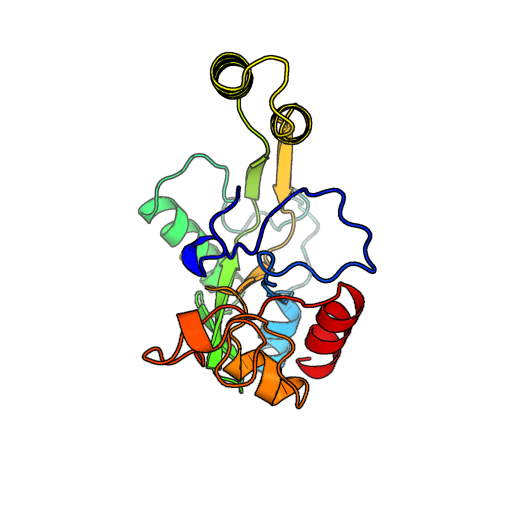 1 127 ? 30.232 10.030 5.479 1.00 79.25 127 GLN A N 1
ATOM 974 C CA . GLN A 1 127 ? 29.802 9.821 6.867 1.00 79.25 127 GLN A CA 1
ATOM 975 C C . GLN A 1 127 ? 28.274 9.874 7.048 1.00 79.25 127 GLN A C 1
ATOM 977 O O . GLN A 1 127 ? 27.779 9.876 8.175 1.00 79.25 127 GLN A O 1
ATOM 982 N N . ASP A 1 128 ? 27.507 9.951 5.960 1.00 79.19 128 ASP A N 1
ATOM 983 C CA . ASP A 1 128 ? 26.049 9.973 6.021 1.00 79.19 128 ASP A CA 1
ATOM 984 C C . ASP A 1 128 ? 25.504 8.563 6.291 1.00 79.19 128 ASP A C 1
ATOM 986 O O . ASP A 1 128 ? 25.619 7.647 5.476 1.00 79.19 128 ASP A O 1
ATOM 990 N N . GLY A 1 129 ? 24.854 8.391 7.443 1.00 77.38 129 GLY A N 1
ATOM 991 C CA . GLY A 1 129 ? 24.265 7.116 7.862 1.00 77.38 129 GLY A CA 1
ATOM 992 C C . GLY A 1 129 ? 23.155 6.582 6.944 1.00 77.38 129 GLY A C 1
ATOM 993 O O . GLY A 1 129 ? 22.703 5.457 7.138 1.00 77.38 129 GLY A O 1
ATOM 994 N N . ARG A 1 130 ? 22.705 7.353 5.943 1.00 80.81 130 ARG A N 1
ATOM 995 C CA . ARG A 1 130 ? 21.729 6.908 4.934 1.00 80.81 130 ARG A CA 1
ATOM 996 C C . ARG A 1 130 ? 22.347 6.116 3.783 1.00 80.81 130 ARG A C 1
ATOM 998 O O . ARG A 1 130 ? 21.597 5.543 2.999 1.00 80.81 130 ARG A O 1
ATOM 1005 N N . ARG A 1 131 ? 23.678 6.064 3.658 1.00 84.44 131 ARG A N 1
ATOM 1006 C CA . ARG A 1 131 ? 24.346 5.357 2.549 1.00 84.44 131 ARG A CA 1
ATOM 1007 C C . ARG A 1 131 ? 23.924 3.895 2.431 1.00 84.44 131 ARG A C 1
ATOM 1009 O O . ARG A 1 131 ? 23.579 3.462 1.339 1.00 84.44 131 ARG A O 1
ATOM 1016 N N . SER A 1 132 ? 23.850 3.178 3.551 1.00 84.44 132 SER A N 1
ATOM 1017 C CA . SER A 1 132 ? 23.404 1.779 3.568 1.00 84.44 132 SER A CA 1
ATOM 1018 C C . SER A 1 132 ? 21.962 1.604 3.080 1.00 84.44 132 SER A C 1
ATOM 1020 O O . SER A 1 132 ? 21.645 0.599 2.451 1.00 84.44 132 SER A O 1
ATOM 1022 N N . GLN A 1 133 ? 21.087 2.586 3.324 1.00 81.44 133 GLN A N 1
ATOM 1023 C CA . GLN A 1 133 ? 19.708 2.575 2.827 1.00 81.44 133 GLN A CA 1
ATOM 1024 C C . GLN A 1 133 ? 19.685 2.758 1.309 1.00 81.44 133 GLN A C 1
ATOM 1026 O O . GLN A 1 133 ? 19.023 1.985 0.623 1.00 81.44 133 GLN A O 1
ATOM 1031 N N . ILE A 1 134 ? 20.463 3.713 0.789 1.00 86.38 134 ILE A N 1
ATOM 1032 C CA . ILE A 1 134 ? 20.601 3.954 -0.654 1.00 86.38 134 ILE A CA 1
ATOM 1033 C C . ILE A 1 134 ? 21.136 2.695 -1.348 1.00 86.38 134 ILE A C 1
ATOM 1035 O O . ILE A 1 134 ? 20.550 2.224 -2.314 1.00 86.38 134 ILE A O 1
ATOM 1039 N N . GLU A 1 135 ? 22.208 2.101 -0.823 1.00 87.56 135 GLU A N 1
ATOM 1040 C CA . GLU A 1 135 ? 22.797 0.872 -1.369 1.00 87.56 135 GLU A CA 1
ATOM 1041 C C . GLU A 1 135 ? 21.805 -0.306 -1.353 1.00 87.56 135 GLU A C 1
ATOM 1043 O O . GLU A 1 135 ? 21.826 -1.140 -2.255 1.00 87.56 135 GLU A O 1
ATOM 1048 N N . SER A 1 136 ? 20.883 -0.348 -0.381 1.00 88.06 136 SER A N 1
ATOM 1049 C CA . SER A 1 136 ? 19.860 -1.399 -0.275 1.00 88.06 136 SER A CA 1
ATOM 1050 C C . SER A 1 136 ? 18.734 -1.320 -1.316 1.00 88.06 136 SER A C 1
ATOM 1052 O O . SER A 1 136 ? 17.955 -2.274 -1.434 1.00 88.06 136 SER A O 1
ATOM 1054 N N . GLU A 1 137 ? 18.627 -0.210 -2.056 1.00 89.00 137 GLU A N 1
ATOM 1055 C CA . GLU A 1 137 ? 17.692 -0.044 -3.179 1.00 89.00 137 GLU A CA 1
ATOM 1056 C C . GLU A 1 137 ? 18.230 -0.643 -4.490 1.00 89.00 137 GLU A C 1
ATOM 1058 O O . GLU A 1 137 ? 17.495 -0.723 -5.477 1.00 89.00 137 GLU A O 1
ATOM 1063 N N . ALA A 1 138 ? 19.490 -1.088 -4.501 1.00 90.31 138 ALA A N 1
ATOM 1064 C CA . ALA A 1 138 ? 20.137 -1.758 -5.619 1.00 90.31 138 ALA A CA 1
ATOM 1065 C C . ALA A 1 138 ? 20.254 -3.287 -5.395 1.00 90.31 138 ALA A C 1
ATOM 1067 O O . ALA A 1 138 ? 20.255 -3.758 -4.255 1.00 90.31 138 ALA A O 1
ATOM 1068 N N . PRO A 1 139 ? 20.409 -4.083 -6.471 1.00 92.81 139 PRO A N 1
ATOM 1069 C CA . PRO A 1 139 ? 20.237 -3.689 -7.866 1.00 92.81 139 PRO A CA 1
ATOM 1070 C C . PRO A 1 139 ? 18.755 -3.540 -8.231 1.00 92.81 139 PRO A C 1
ATOM 1072 O O . PRO A 1 139 ? 17.889 -4.246 -7.701 1.00 92.81 139 PRO A O 1
ATOM 1075 N N . GLN A 1 140 ? 18.478 -2.671 -9.205 1.00 95.19 140 GLN A N 1
ATOM 1076 C CA . GLN A 1 140 ? 17.180 -2.673 -9.862 1.00 95.19 140 GLN A CA 1
ATOM 1077 C C . GLN A 1 140 ? 16.959 -4.025 -10.553 1.00 95.19 140 GLN A C 1
ATOM 1079 O O . GLN A 1 140 ? 17.836 -4.531 -11.254 1.00 95.19 140 GLN A O 1
ATOM 1084 N N . HIS A 1 141 ? 15.794 -4.627 -10.343 1.00 93.94 141 HIS A N 1
ATOM 1085 C CA . HIS A 1 141 ? 15.474 -5.951 -10.866 1.00 93.94 141 HIS A CA 1
ATOM 1086 C C . HIS A 1 141 ? 14.002 -6.052 -11.254 1.00 93.94 141 HIS A C 1
ATOM 1088 O O . HIS A 1 141 ? 13.146 -5.324 -10.753 1.00 93.94 141 HIS A O 1
ATOM 1094 N N . LYS A 1 142 ? 13.701 -6.975 -12.167 1.00 95.88 142 LYS A N 1
ATOM 1095 C CA . LYS A 1 142 ? 12.338 -7.210 -12.636 1.00 95.88 142 LYS A CA 1
ATOM 1096 C C . LYS A 1 142 ? 11.538 -8.012 -11.614 1.00 95.88 142 LYS A C 1
ATOM 1098 O O . LYS A 1 142 ? 11.968 -9.085 -11.197 1.00 95.88 142 LYS A O 1
ATOM 1103 N N . VAL A 1 143 ? 10.355 -7.516 -11.278 1.00 95.88 143 VAL A N 1
ATOM 1104 C CA . VAL A 1 143 ? 9.360 -8.176 -10.433 1.00 95.88 143 VAL A CA 1
ATOM 1105 C C . VAL A 1 143 ? 8.147 -8.523 -11.284 1.00 95.88 143 VAL A C 1
ATOM 1107 O O . VAL A 1 143 ? 7.702 -7.720 -12.104 1.00 95.88 143 VAL A O 1
ATOM 1110 N N . ILE A 1 144 ? 7.625 -9.731 -11.086 1.00 94.44 144 ILE A N 1
ATOM 1111 C CA . ILE A 1 144 ? 6.457 -10.255 -11.793 1.00 94.44 144 ILE A CA 1
ATOM 1112 C C . ILE A 1 144 ? 5.357 -10.496 -10.763 1.00 94.44 144 ILE A C 1
ATOM 1114 O O . ILE A 1 144 ? 5.521 -11.308 -9.852 1.00 94.44 144 ILE A O 1
ATOM 1118 N N . LEU A 1 145 ? 4.236 -9.799 -10.918 1.00 93.44 145 LEU A N 1
ATOM 1119 C CA . LEU A 1 145 ? 3.019 -10.028 -10.153 1.00 93.44 145 LEU A CA 1
ATOM 1120 C C . LEU A 1 145 ? 2.123 -10.967 -10.958 1.00 93.44 145 LEU A C 1
ATOM 1122 O O . LEU A 1 145 ? 1.471 -10.545 -11.907 1.00 93.44 145 LEU A O 1
ATOM 1126 N N . THR A 1 146 ? 2.107 -12.250 -10.611 1.00 92.44 146 THR A N 1
ATOM 1127 C CA . THR A 1 146 ? 1.378 -13.266 -11.390 1.00 92.44 146 THR A CA 1
ATOM 1128 C C . THR A 1 146 ? -0.126 -13.259 -11.139 1.00 92.44 146 THR A C 1
ATOM 1130 O O . THR A 1 146 ? -0.882 -13.712 -11.995 1.00 92.44 146 THR A O 1
ATOM 1133 N N . GLN A 1 147 ? -0.571 -12.749 -9.990 1.00 91.69 147 GLN A N 1
ATOM 1134 C CA . GLN A 1 147 ? -1.972 -12.731 -9.577 1.00 91.69 147 GLN A CA 1
ATOM 1135 C C . GLN A 1 147 ? -2.434 -11.303 -9.269 1.00 91.69 147 GLN A C 1
ATOM 1137 O O . GLN A 1 147 ? -1.673 -10.544 -8.667 1.00 91.69 147 GLN A O 1
ATOM 1142 N N . PRO A 1 148 ? -3.671 -10.928 -9.640 1.00 94.81 148 PRO A N 1
ATOM 1143 C CA . PRO A 1 148 ? -4.244 -9.656 -9.241 1.00 94.81 148 PRO A CA 1
ATOM 1144 C C . PRO A 1 148 ? -4.427 -9.604 -7.725 1.00 94.81 148 PRO A C 1
ATOM 1146 O O . PRO A 1 148 ? -4.885 -10.568 -7.101 1.00 94.81 148 PRO A O 1
ATOM 1149 N N . VAL A 1 149 ? -4.152 -8.442 -7.145 1.00 95.81 149 VAL A N 1
ATOM 1150 C CA . VAL A 1 149 ? -4.391 -8.167 -5.724 1.00 95.81 149 VAL A CA 1
ATOM 1151 C C . VAL A 1 149 ? -5.093 -6.830 -5.559 1.00 95.81 149 VAL A C 1
ATOM 1153 O O . VAL A 1 149 ? -4.992 -5.956 -6.414 1.00 95.81 149 VAL A O 1
ATOM 1156 N N . TYR A 1 150 ? -5.778 -6.639 -4.444 1.00 96.75 150 TYR A N 1
ATOM 1157 C CA . TYR A 1 150 ? -6.302 -5.342 -4.042 1.00 96.75 150 TYR A CA 1
ATOM 1158 C C . TYR A 1 150 ? -5.345 -4.699 -3.051 1.00 96.75 150 TYR A C 1
ATOM 1160 O O . TYR A 1 150 ? -5.056 -5.278 -2.011 1.00 96.75 150 TYR A O 1
ATOM 1168 N N . LEU A 1 151 ? -4.865 -3.496 -3.346 1.00 96.31 151 LEU A N 1
ATOM 1169 C CA . LEU A 1 151 ? -4.002 -2.730 -2.446 1.00 96.31 151 LEU A CA 1
ATOM 1170 C C . LEU A 1 151 ? -4.793 -1.573 -1.837 1.00 96.31 151 LEU A C 1
ATOM 1172 O O . LEU A 1 151 ? -5.519 -0.884 -2.555 1.00 96.31 151 LEU A O 1
ATOM 1176 N N . GLY A 1 152 ? -4.634 -1.330 -0.535 1.00 95.62 152 GLY A N 1
ATOM 1177 C CA . GLY A 1 152 ? -5.194 -0.152 0.128 1.00 95.62 152 GLY A CA 1
ATOM 1178 C C . GLY A 1 152 ? -4.814 1.131 -0.619 1.00 95.62 152 GLY A C 1
ATOM 1179 O O . GLY A 1 152 ? -3.643 1.355 -0.924 1.00 95.62 152 GLY A O 1
ATOM 1180 N N . ALA A 1 153 ? -5.807 1.959 -0.946 1.00 94.75 153 ALA A N 1
ATOM 1181 C CA . ALA A 1 153 ? -5.607 3.205 -1.689 1.00 94.75 153 ALA A CA 1
ATOM 1182 C C . ALA A 1 153 ? -4.762 4.215 -0.894 1.00 94.75 153 ALA A C 1
ATOM 1184 O O . ALA A 1 153 ? -4.040 5.020 -1.479 1.00 94.75 153 ALA A O 1
ATOM 1185 N N . THR A 1 154 ? -4.834 4.132 0.433 1.00 93.00 154 THR A N 1
ATOM 1186 C CA . THR A 1 154 ? -4.028 4.881 1.397 1.00 93.00 154 THR A CA 1
ATOM 1187 C C . THR A 1 154 ? -3.442 3.925 2.433 1.00 93.00 154 THR A C 1
ATOM 1189 O O . THR A 1 154 ? -3.822 2.754 2.522 1.00 93.00 154 THR A O 1
ATOM 1192 N N . GLU A 1 155 ? -2.525 4.434 3.247 1.00 93.44 155 GLU A N 1
ATOM 1193 C CA . GLU A 1 155 ? -2.196 3.870 4.552 1.00 93.44 155 GLU A CA 1
ATOM 1194 C C . GLU A 1 155 ? -3.457 3.612 5.388 1.00 93.44 155 GLU A C 1
ATOM 1196 O O . GLU A 1 155 ? -4.459 4.324 5.256 1.00 93.44 155 GLU A O 1
ATOM 1201 N N . VAL A 1 156 ? -3.386 2.610 6.270 1.00 95.00 156 VAL A N 1
ATOM 1202 C CA . VAL A 1 156 ? -4.395 2.413 7.318 1.00 95.00 156 VAL A CA 1
ATOM 1203 C C . VAL A 1 156 ? -4.389 3.645 8.213 1.00 95.00 156 VAL A C 1
ATOM 1205 O O . VAL A 1 156 ? -3.334 4.049 8.708 1.00 95.00 156 VAL A O 1
ATOM 1208 N N . THR A 1 157 ? -5.557 4.247 8.416 1.00 95.31 157 THR A N 1
ATOM 1209 C CA . THR A 1 157 ? -5.667 5.436 9.259 1.00 95.31 157 THR A CA 1
ATOM 1210 C C . THR A 1 157 ? -5.733 5.077 10.740 1.00 95.31 157 THR A C 1
ATOM 1212 O O . THR A 1 157 ? -6.087 3.954 11.106 1.00 95.31 157 THR A O 1
ATOM 1215 N N . GLN A 1 158 ? -5.441 6.043 11.611 1.00 95.69 158 GLN A N 1
ATOM 1216 C CA . GLN A 1 158 ? -5.565 5.877 13.059 1.00 95.69 158 GLN A CA 1
ATOM 1217 C C . GLN A 1 158 ? -6.979 5.439 13.467 1.00 95.69 158 GLN A C 1
ATOM 1219 O O . GLN A 1 158 ? -7.120 4.486 14.231 1.00 95.69 158 GLN A O 1
ATOM 1224 N N . ALA A 1 159 ? -8.022 6.052 12.894 1.00 96.38 159 ALA A N 1
ATOM 1225 C CA . ALA A 1 159 ? -9.408 5.676 13.176 1.00 96.38 159 ALA A CA 1
ATOM 1226 C C . ALA A 1 159 ? -9.758 4.258 12.692 1.00 96.38 159 ALA A C 1
ATOM 1228 O O . ALA A 1 159 ? -10.408 3.505 13.416 1.00 96.38 159 ALA A O 1
ATOM 1229 N N . GLN A 1 160 ? -9.302 3.864 11.496 1.00 96.88 160 GLN A N 1
ATOM 1230 C CA . GLN A 1 160 ? -9.508 2.504 10.978 1.00 96.88 160 GLN A CA 1
ATOM 1231 C C . GLN A 1 160 ? -8.817 1.465 11.865 1.00 96.88 160 GLN A C 1
ATOM 1233 O O . GLN A 1 160 ? -9.392 0.420 12.168 1.00 96.88 160 GLN A O 1
ATOM 1238 N N . TYR A 1 161 ? -7.589 1.758 12.298 1.00 96.62 161 TYR A N 1
ATOM 1239 C CA . TYR A 1 161 ? -6.832 0.882 13.180 1.00 96.62 161 TYR A CA 1
ATOM 1240 C C . TYR A 1 161 ? -7.519 0.719 14.537 1.00 96.62 161 TYR A C 1
ATOM 1242 O O . TYR A 1 161 ? -7.741 -0.407 14.985 1.00 96.62 161 TYR A O 1
ATOM 1250 N N . GLU A 1 162 ? -7.911 1.827 15.167 1.00 96.69 162 GLU A N 1
ATOM 1251 C CA . GLU A 1 162 ? -8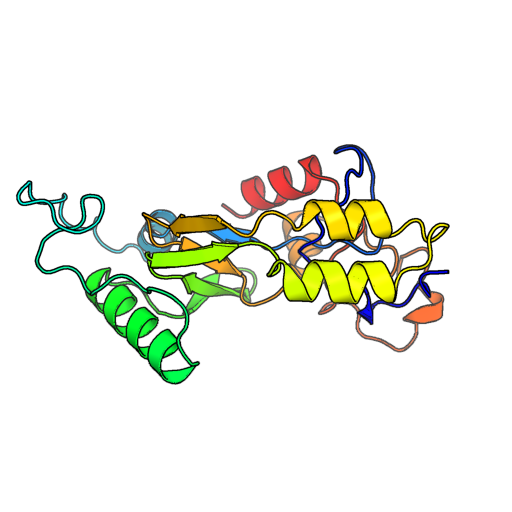.572 1.822 16.471 1.00 96.69 162 GLU A CA 1
ATOM 1252 C C . GLU A 1 162 ? -9.926 1.108 16.433 1.00 96.69 162 GLU A C 1
ATOM 1254 O O . GLU A 1 162 ? -10.228 0.335 17.340 1.00 96.69 162 GLU A O 1
ATOM 1259 N N . GLN A 1 163 ? -10.698 1.261 15.352 1.00 97.06 163 GLN A N 1
ATOM 1260 C CA . GLN A 1 163 ? -11.962 0.545 15.169 1.00 97.06 163 GLN A CA 1
ATOM 1261 C C . GLN A 1 163 ? -11.790 -0.986 15.183 1.00 97.06 163 GLN A C 1
ATOM 1263 O O . GLN A 1 163 ? -12.654 -1.695 15.698 1.00 97.06 163 GLN A O 1
ATOM 1268 N N . VAL A 1 164 ? -10.690 -1.507 14.631 1.00 97.00 164 VAL A N 1
ATOM 1269 C CA . VAL A 1 164 ? -10.426 -2.957 14.535 1.00 97.00 164 VAL A CA 1
ATOM 1270 C C . VAL A 1 164 ? -9.701 -3.487 15.773 1.00 97.00 164 VAL A C 1
ATOM 1272 O O . VAL A 1 164 ? -9.980 -4.586 16.264 1.00 97.00 164 VAL A O 1
ATOM 1275 N N . MET A 1 165 ? -8.733 -2.728 16.283 1.00 97.19 165 MET A N 1
ATOM 1276 C CA . MET A 1 165 ? -7.829 -3.189 17.336 1.00 97.19 165 MET A CA 1
ATOM 1277 C C . MET A 1 165 ? -8.278 -2.784 18.737 1.00 97.19 165 MET A C 1
ATOM 1279 O O . MET A 1 165 ? -7.902 -3.461 19.694 1.00 97.19 165 MET A O 1
ATOM 1283 N N . GLY A 1 166 ? -9.117 -1.752 18.855 1.00 96.44 166 GLY A N 1
ATOM 1284 C CA . GLY A 1 166 ? -9.592 -1.192 20.122 1.00 96.44 166 GLY A CA 1
ATOM 1285 C C . GLY A 1 166 ? -8.568 -0.299 20.827 1.00 96.44 166 GLY A C 1
ATOM 1286 O O . GLY A 1 166 ? -8.763 0.054 21.986 1.00 96.44 166 GLY A O 1
ATOM 1287 N N . ASN A 1 167 ? -7.455 0.023 20.166 1.00 95.56 167 ASN A N 1
ATOM 1288 C CA . ASN A 1 167 ? -6.432 0.934 20.660 1.00 95.56 167 ASN A CA 1
ATOM 1289 C C . ASN A 1 167 ? -5.751 1.683 19.505 1.00 95.56 167 ASN A C 1
ATOM 1291 O O . ASN A 1 167 ? -5.803 1.250 18.356 1.00 95.56 167 ASN A O 1
ATOM 1295 N N . ASN A 1 168 ? -5.065 2.779 19.829 1.00 95.25 168 ASN A N 1
ATOM 1296 C CA . ASN A 1 168 ? -4.268 3.554 18.882 1.00 95.25 168 ASN A CA 1
ATOM 1297 C C . ASN A 1 168 ? -2.820 3.673 19.402 1.00 95.25 168 ASN A C 1
ATOM 1299 O O . ASN A 1 168 ? -2.597 4.323 20.425 1.00 95.25 168 ASN A O 1
ATOM 1303 N N . PRO A 1 169 ? -1.830 3.026 18.755 1.00 94.25 169 PRO A N 1
ATOM 1304 C CA . PRO A 1 169 ? -0.438 3.071 19.200 1.00 94.25 169 PRO A CA 1
ATOM 1305 C C . PRO A 1 169 ? 0.307 4.346 18.776 1.00 94.25 169 PRO A C 1
ATOM 1307 O O . PRO A 1 169 ? 1.448 4.526 19.204 1.00 94.25 169 PRO A O 1
ATOM 1310 N N . SER A 1 170 ? -0.310 5.204 17.958 1.00 93.69 170 SER A N 1
ATOM 1311 C CA . SER A 1 170 ? 0.370 6.311 17.281 1.00 93.69 170 SER A CA 1
ATOM 1312 C C . SER A 1 170 ? 0.912 7.350 18.268 1.00 93.69 170 SER A C 1
ATOM 1314 O O . SER A 1 170 ? 0.184 7.898 19.103 1.00 93.69 170 SER A O 1
ATOM 1316 N N . TYR A 1 171 ? 2.199 7.655 18.129 1.00 92.88 171 TYR A N 1
ATOM 1317 C CA . TYR A 1 171 ? 2.894 8.776 18.746 1.00 92.88 171 TYR A CA 1
ATOM 1318 C C . TYR A 1 171 ? 2.260 10.130 18.387 1.00 92.88 171 TYR A C 1
ATOM 1320 O O . TYR A 1 171 ? 2.046 10.949 19.284 1.00 92.88 171 TYR A O 1
ATOM 1328 N N . PHE A 1 172 ? 1.935 10.356 17.110 1.00 92.56 172 PHE A N 1
ATOM 1329 C CA . PHE A 1 172 ? 1.315 11.582 16.589 1.00 92.56 172 PHE A CA 1
ATOM 1330 C C . PHE A 1 172 ? -0.214 11.473 16.574 1.00 92.56 172 PHE A C 1
ATOM 1332 O O . PHE A 1 172 ? -0.860 11.468 15.523 1.00 92.56 172 PHE A O 1
ATOM 1339 N N . SER A 1 173 ? -0.792 11.367 17.765 1.00 93.88 173 SER A N 1
ATOM 1340 C CA . SER A 1 173 ? -2.238 11.311 18.000 1.00 93.88 173 SER A CA 1
ATOM 1341 C C . SER A 1 173 ? -2.627 12.240 19.149 1.00 93.88 173 SER A C 1
ATOM 1343 O O . SER A 1 173 ? -1.767 12.663 19.923 1.00 93.88 173 SER A O 1
ATOM 1345 N N . ALA A 1 174 ? -3.923 12.523 19.310 1.00 90.06 174 ALA A N 1
ATOM 1346 C CA . ALA A 1 174 ? -4.417 13.349 20.419 1.00 90.06 174 ALA A CA 1
ATOM 1347 C C . ALA A 1 174 ? -4.047 12.791 21.813 1.00 90.06 174 ALA A C 1
ATOM 1349 O O . ALA A 1 174 ? -3.825 13.559 22.744 1.00 90.06 174 ALA A O 1
ATOM 1350 N N . GLY A 1 175 ? -3.954 11.463 21.955 1.00 89.06 175 GLY A N 1
ATOM 1351 C CA . GLY A 1 175 ? -3.513 10.789 23.186 1.00 89.06 175 GLY A CA 1
ATOM 1352 C C . GLY A 1 175 ? -2.032 10.390 23.193 1.00 89.06 175 GLY A C 1
ATOM 1353 O O . GLY A 1 175 ? -1.572 9.746 24.136 1.00 89.06 175 GLY A O 1
ATOM 1354 N N . GLY A 1 176 ? -1.298 10.716 22.130 1.00 91.25 176 GLY A N 1
ATOM 1355 C CA . GLY A 1 176 ? 0.073 10.284 21.906 1.00 91.25 176 GLY A CA 1
ATOM 1356 C C . GLY A 1 176 ? 1.111 11.182 22.575 1.00 91.25 176 GLY A C 1
ATOM 1357 O O . GLY A 1 176 ? 0.833 12.284 23.053 1.00 91.25 176 GLY A O 1
ATOM 1358 N N . LYS A 1 177 ? 2.358 10.703 22.588 1.00 92.00 177 LYS A N 1
ATOM 1359 C CA . LYS A 1 177 ? 3.504 11.428 23.164 1.00 92.00 177 LYS A CA 1
ATOM 1360 C C . LYS A 1 177 ? 3.931 12.656 22.347 1.00 92.00 177 LYS A C 1
ATOM 1362 O O . LYS A 1 177 ? 4.696 13.447 22.876 1.00 92.00 177 LYS A O 1
ATOM 1367 N N . GLY A 1 178 ? 3.485 12.774 21.094 1.00 89.94 178 GLY A N 1
ATOM 1368 C CA . GLY A 1 178 ? 3.685 13.939 20.224 1.00 89.94 178 GLY A CA 1
ATOM 1369 C C . GLY A 1 178 ? 2.422 14.769 20.024 1.00 89.94 178 GLY A C 1
ATOM 1370 O O . GLY A 1 178 ? 2.275 15.412 18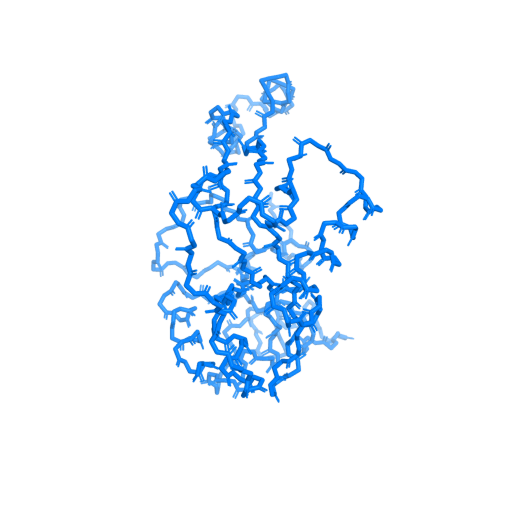.985 1.00 89.94 178 GLY A O 1
ATOM 1371 N N . SER A 1 179 ? 1.475 14.688 20.960 1.00 91.94 179 SER A N 1
ATOM 1372 C CA . SER A 1 179 ? 0.167 15.348 20.872 1.00 91.94 179 SER A CA 1
ATOM 1373 C C . SER A 1 179 ? 0.278 16.868 20.752 1.00 91.94 179 SER A C 1
ATOM 1375 O O . SER A 1 179 ? -0.540 17.486 20.077 1.00 91.94 179 SER A O 1
ATOM 1377 N N . GLU A 1 180 ? 1.321 17.477 21.315 1.00 93.06 180 GLU A N 1
ATOM 1378 C CA . GLU A 1 180 ? 1.597 18.907 21.202 1.00 93.06 180 GLU A CA 1
ATOM 1379 C C . GLU A 1 180 ? 1.771 19.361 19.745 1.00 93.06 180 GLU A C 1
ATOM 1381 O O . GLU A 1 180 ? 1.283 20.429 19.374 1.00 93.06 180 GLU A O 1
ATOM 1386 N N . VAL A 1 181 ? 2.383 18.520 18.903 1.00 90.38 181 VAL A N 1
ATOM 1387 C CA . VAL A 1 181 ? 2.660 18.810 17.484 1.00 90.38 181 VAL A CA 1
ATOM 1388 C C . VAL A 1 181 ? 1.395 18.720 16.627 1.00 90.38 181 VAL A C 1
ATOM 1390 O O . VAL A 1 181 ? 1.309 19.347 15.576 1.00 90.38 181 VAL A O 1
ATOM 1393 N N . VAL A 1 182 ? 0.398 17.955 17.077 1.00 91.31 182 VAL A N 1
ATOM 1394 C CA . VAL A 1 182 ? -0.850 17.684 16.344 1.00 91.31 182 VAL A CA 1
ATOM 1395 C C . VAL A 1 182 ? -2.088 18.222 17.066 1.00 91.31 182 VAL A C 1
ATOM 1397 O O . VAL A 1 182 ? -3.205 17.827 16.751 1.00 91.31 182 VAL A O 1
ATOM 1400 N N . SER A 1 183 ? -1.900 19.126 18.029 1.00 89.81 183 SER A N 1
ATOM 1401 C CA . SER A 1 183 ? -2.952 19.599 18.941 1.00 89.81 183 SER A CA 1
ATOM 1402 C C . SER A 1 183 ? -4.123 20.310 18.248 1.00 89.81 183 SER A C 1
ATOM 1404 O O . SER A 1 183 ? -5.228 20.329 18.786 1.00 89.81 183 SER A O 1
ATOM 1406 N N . GLU A 1 184 ? -3.905 20.838 17.043 1.00 90.88 184 GLU A N 1
ATOM 1407 C CA . GLU A 1 184 ? -4.922 21.503 16.216 1.00 90.88 184 GLU A CA 1
ATOM 1408 C C . GLU A 1 184 ? -5.373 20.661 15.006 1.00 90.88 184 GLU A C 1
ATOM 1410 O O . GLU A 1 184 ? -6.109 21.150 14.148 1.00 90.88 184 GLU A O 1
ATOM 1415 N N . LEU A 1 185 ? -4.927 19.403 14.903 1.00 90.94 185 LEU A N 1
ATOM 1416 C CA . LEU A 1 185 ? -5.191 18.537 13.753 1.00 90.94 185 LEU A CA 1
ATOM 1417 C C . LEU A 1 185 ? -6.158 17.406 14.105 1.00 90.94 185 LEU A C 1
ATOM 1419 O O . LEU A 1 185 ? -6.062 16.776 15.160 1.00 90.94 185 LEU A O 1
ATOM 1423 N N . ASP A 1 186 ? -7.044 17.080 13.165 1.00 91.69 186 ASP A N 1
ATOM 1424 C CA . ASP A 1 186 ? -7.797 15.831 13.226 1.00 91.69 186 ASP A CA 1
ATOM 1425 C C . ASP A 1 186 ? -6.902 14.659 12.804 1.00 91.69 186 ASP A C 1
ATOM 1427 O O . ASP A 1 186 ? -6.648 14.412 11.623 1.00 91.69 186 ASP A O 1
ATOM 1431 N N . THR A 1 187 ? -6.413 13.927 13.803 1.00 93.62 187 THR A N 1
ATOM 1432 C CA . THR A 1 187 ? -5.518 12.781 13.593 1.00 93.62 187 THR A CA 1
ATOM 1433 C C . THR A 1 187 ? -6.238 11.508 13.138 1.00 93.62 187 THR A C 1
ATOM 1435 O O . THR A 1 187 ? -5.572 10.546 12.756 1.00 93.62 187 THR A O 1
ATOM 1438 N N . ALA A 1 188 ? -7.577 11.485 13.085 1.00 93.94 188 ALA A N 1
ATOM 1439 C CA . ALA A 1 188 ? -8.351 10.299 12.704 1.00 93.94 188 ALA A CA 1
ATOM 1440 C C . ALA A 1 188 ? -8.011 9.782 11.294 1.00 93.94 188 ALA A C 1
ATOM 1442 O O . ALA A 1 188 ? -7.979 8.567 11.061 1.00 93.94 188 ALA A O 1
ATOM 1443 N N . SER A 1 189 ? -7.732 10.696 10.358 1.00 92.31 189 SER A N 1
ATOM 1444 C CA . SER A 1 189 ? -7.328 10.385 8.981 1.00 92.31 189 SER A CA 1
ATOM 1445 C C . SER A 1 189 ? -5.816 10.278 8.777 1.00 92.31 189 SER A C 1
ATOM 1447 O O . SER A 1 189 ? -5.379 9.997 7.662 1.00 92.31 189 SER A O 1
ATOM 1449 N N . HIS A 1 190 ? -5.001 10.507 9.810 1.00 92.50 190 HIS A N 1
ATOM 1450 C CA . HIS A 1 190 ? -3.558 10.298 9.705 1.00 92.50 190 HIS A CA 1
ATOM 1451 C C . HIS A 1 190 ? -3.240 8.804 9.586 1.00 92.50 190 HIS A C 1
ATOM 1453 O O . HIS A 1 190 ? -4.001 7.981 10.101 1.00 92.50 190 HIS A O 1
ATOM 1459 N N . PRO A 1 191 ? -2.113 8.430 8.956 1.00 92.88 191 PRO A N 1
ATOM 1460 C CA . PRO A 1 191 ? -1.610 7.067 9.021 1.00 92.88 191 PRO A CA 1
ATOM 1461 C C . PRO A 1 191 ? -1.418 6.630 10.475 1.00 92.88 191 PRO A C 1
ATOM 1463 O O . PRO A 1 191 ? -0.912 7.397 11.298 1.00 92.88 191 PRO A O 1
ATOM 1466 N N . VAL A 1 192 ? -1.795 5.392 10.784 1.00 94.12 192 VAL A N 1
ATOM 1467 C CA . VAL A 1 192 ? -1.350 4.758 12.026 1.00 94.12 192 VAL A CA 1
ATOM 1468 C C . VAL A 1 192 ? 0.157 4.509 11.943 1.00 94.12 192 VAL A C 1
ATOM 1470 O O . VAL A 1 192 ? 0.654 4.038 10.919 1.00 94.12 192 VAL A O 1
ATOM 1473 N N . GLU A 1 193 ? 0.886 4.818 13.010 1.00 91.38 193 GLU A N 1
ATOM 1474 C CA . GLU A 1 193 ? 2.320 4.531 13.151 1.00 91.38 193 GLU A CA 1
ATOM 1475 C C . GLU A 1 193 ? 2.624 3.914 14.524 1.00 91.38 193 GLU A C 1
ATOM 1477 O O . GLU A 1 193 ? 1.711 3.643 15.305 1.00 91.38 193 GLU A O 1
ATOM 1482 N N . ALA A 1 194 ? 3.893 3.572 14.779 1.00 89.81 194 ALA A N 1
ATOM 1483 C CA . ALA A 1 194 ? 4.321 2.818 15.961 1.00 89.81 194 ALA A CA 1
ATOM 1484 C C . ALA A 1 194 ? 3.640 1.439 16.092 1.00 89.81 194 ALA A C 1
ATOM 1486 O O . ALA A 1 194 ? 3.498 0.894 17.192 1.00 89.81 194 ALA A O 1
ATOM 1487 N N . VAL A 1 195 ? 3.272 0.850 14.953 1.00 88.62 195 VAL A N 1
ATOM 1488 C CA . VAL A 1 195 ? 2.680 -0.488 14.840 1.00 88.62 195 VAL A CA 1
ATOM 1489 C C . VAL A 1 195 ? 3.788 -1.537 14.742 1.00 88.62 195 VAL A C 1
ATOM 1491 O O . VAL A 1 195 ? 4.717 -1.394 13.947 1.00 88.62 195 VAL A O 1
ATOM 1494 N N . LEU A 1 196 ? 3.700 -2.603 15.543 1.00 87.88 196 LEU A N 1
ATOM 1495 C CA . LEU A 1 196 ? 4.584 -3.766 15.408 1.00 87.88 196 LEU A CA 1
ATOM 1496 C C . LEU A 1 196 ? 4.178 -4.628 14.214 1.00 87.88 196 LEU A C 1
ATOM 1498 O O . LEU A 1 196 ? 3.007 -4.682 13.847 1.00 87.88 196 LEU A O 1
ATOM 1502 N N . TRP A 1 197 ? 5.112 -5.412 13.675 1.00 85.56 197 TRP A N 1
ATOM 1503 C CA . TRP A 1 197 ? 4.771 -6.376 12.626 1.00 85.56 197 TRP A CA 1
ATOM 1504 C C . TRP A 1 197 ? 3.673 -7.359 13.075 1.00 85.56 197 TRP A C 1
ATOM 1506 O O . TRP A 1 197 ? 2.726 -7.620 12.335 1.00 85.56 197 TRP A O 1
ATOM 1516 N N . SER A 1 198 ? 3.744 -7.847 14.318 1.00 89.19 198 SER A N 1
ATOM 1517 C CA . SER A 1 198 ? 2.714 -8.721 14.896 1.00 89.19 198 SER A CA 1
ATOM 1518 C C . SER A 1 198 ? 1.365 -8.020 15.047 1.00 89.19 198 SER A C 1
ATOM 1520 O O . SER A 1 198 ? 0.327 -8.636 14.824 1.00 89.19 198 SER A O 1
ATOM 1522 N N . ASP A 1 199 ? 1.373 -6.733 15.392 1.00 91.44 199 ASP A N 1
ATOM 1523 C CA . ASP A 1 199 ? 0.168 -5.912 15.504 1.00 91.44 199 ASP A CA 1
ATOM 1524 C C . ASP A 1 199 ? -0.491 -5.720 14.128 1.00 91.44 199 ASP A C 1
ATOM 1526 O O . ASP A 1 199 ? -1.706 -5.854 13.999 1.00 91.44 199 ASP A O 1
ATOM 1530 N N . ALA A 1 200 ? 0.313 -5.519 13.079 1.00 90.81 200 ALA A N 1
ATOM 1531 C CA . ALA A 1 200 ? -0.159 -5.460 11.698 1.00 90.81 200 ALA A CA 1
ATOM 1532 C C . ALA A 1 200 ? -0.766 -6.796 11.233 1.00 90.81 200 ALA A C 1
ATOM 1534 O O . ALA A 1 200 ? -1.840 -6.815 10.633 1.00 90.81 200 ALA A O 1
ATOM 1535 N N . ALA A 1 201 ? -0.120 -7.923 11.552 1.00 90.94 201 ALA A N 1
ATOM 1536 C CA . ALA A 1 201 ? -0.656 -9.250 11.256 1.00 90.94 201 ALA A CA 1
ATOM 1537 C C . ALA A 1 201 ? -1.981 -9.510 11.996 1.00 90.94 201 ALA A C 1
ATOM 1539 O O . ALA A 1 201 ? -2.934 -10.016 11.401 1.00 90.94 201 ALA A O 1
ATOM 1540 N N . MET A 1 202 ? -2.076 -9.114 13.272 1.00 93.88 202 MET A N 1
ATOM 1541 C CA . MET A 1 202 ? -3.319 -9.197 14.046 1.00 93.88 202 MET A CA 1
ATOM 1542 C C . MET A 1 202 ? -4.420 -8.296 13.480 1.00 93.88 202 MET A C 1
ATOM 1544 O O . MET A 1 202 ? -5.573 -8.720 13.437 1.00 93.88 202 MET A O 1
ATOM 1548 N N . PHE A 1 203 ? -4.084 -7.085 13.027 1.00 95.12 203 PHE A N 1
ATOM 1549 C CA . PHE A 1 203 ? -5.030 -6.196 12.354 1.00 95.12 203 PHE A CA 1
ATOM 1550 C C . PHE A 1 203 ? -5.625 -6.879 11.117 1.00 95.12 203 PHE A C 1
ATOM 1552 O O . PHE A 1 203 ? -6.844 -6.956 11.002 1.00 95.12 203 PHE A O 1
ATOM 1559 N N . CYS A 1 204 ? -4.791 -7.462 10.245 1.00 92.81 204 CYS A N 1
ATOM 1560 C CA . CYS A 1 204 ? -5.266 -8.211 9.076 1.00 92.81 204 CYS A CA 1
ATOM 1561 C C . CYS A 1 204 ? -6.162 -9.399 9.466 1.00 92.81 204 CYS A C 1
ATOM 1563 O O . CYS A 1 204 ? -7.201 -9.612 8.841 1.00 92.81 204 CYS A O 1
ATOM 1565 N N . ALA A 1 205 ? -5.799 -10.141 10.517 1.00 92.00 205 ALA A N 1
ATOM 1566 C CA . ALA A 1 205 ? -6.584 -11.279 10.993 1.00 92.00 205 ALA A CA 1
ATOM 1567 C C . ALA A 1 205 ? -7.964 -10.873 11.537 1.00 92.00 205 ALA A C 1
ATOM 1569 O O . ALA A 1 205 ? -8.926 -11.609 11.354 1.00 92.00 205 ALA A O 1
ATOM 1570 N N . LYS A 1 206 ? -8.075 -9.711 12.192 1.00 93.12 206 LYS A N 1
ATOM 1571 C CA . LYS A 1 206 ? -9.358 -9.175 12.678 1.00 93.12 206 LYS A CA 1
ATOM 1572 C C . LYS A 1 206 ? -10.187 -8.485 11.594 1.00 93.12 206 LYS A C 1
ATOM 1574 O O . LYS A 1 206 ? -11.387 -8.316 11.776 1.00 93.12 206 LYS A O 1
ATOM 1579 N N . LEU A 1 207 ? -9.539 -8.026 10.525 1.00 89.12 207 LEU A N 1
ATOM 1580 C CA . LEU A 1 207 ? -10.191 -7.366 9.395 1.00 89.12 207 LEU A CA 1
ATOM 1581 C C . LEU A 1 207 ? -10.899 -8.360 8.457 1.00 89.12 207 LEU A C 1
ATOM 1583 O O . LEU A 1 207 ? -11.807 -7.946 7.737 1.00 89.12 207 LEU A O 1
ATOM 1587 N N . SER A 1 208 ? -10.428 -9.613 8.437 1.00 77.56 208 SER A N 1
ATOM 1588 C CA . SER A 1 208 ? -10.879 -10.687 7.537 1.00 77.56 208 SER A CA 1
ATOM 1589 C C . SER A 1 208 ? -12.216 -11.295 7.951 1.00 77.56 208 SER A C 1
ATOM 1591 O O . SER A 1 208 ? -12.456 -11.428 9.172 1.00 77.56 208 SER A O 1
#

Secondary structure (DSSP, 8-state):
-----GGG-BS-------TT---TTB----EEEHHHHHHHTTPPPPPPPPSSB-GGG-BTTSPPPEESS--HHHHHHHHHHHHHHHT--SEEE-TT--EEEEE-SEEEEES--HHHHHHHHHHS-TT-TTHHHHHTTPSPEEEEE-S-EEEESSPPBHHHHHHHHS----SSSTTSTTGGGGTTS-GGGSBP-S--HHHHHHHHHHH-

Foldseek 3Di:
DPPLDLVQADQDAPDPDDLQFFDQRHFHKDKAAPVVQCVVVVHDDQDDQDPPADDLRHHPPQDDADEDDDDPVSQVVQLVRNCVNSVHDQWDADPLGWIWGKDGWYKDKFADDPVVLVVVVVVQPPPRPCNVRSVVSDDTDMDTRSGIMIITPDTQAQLNLCVQPVDAQHLCDCPHVVNVNQVPHDRRRRGGGSARPVSVVSSVVSRD

Sequence (208 aa):
LWNNDPSYCRSSGRNAVDTASRTIYIGIRVVLETEAVKEALKQQKPPAPDINSSWHGWPADAPPPAIAPFNAAQAQTHQDAWAKYLGVPVEYGNSIGMKFRLIPPGEFLMGSAPEEIEAMLKRSGEQDGRRSQIESEAPQHKVILTQPVYLGATEVTQAQYEQVMGNNPSYFSAGGKGSEVVSELDTASHPVEAVLWSDAAMFCAKLS

Radius of gyration: 20.01 Å; chains: 1; bounding box: 52×47×47 Å

pLDDT: mean 85.27, std 15.05, range [32.91, 98.19]